Protein AF-A0AAD6I288-F1 (afdb_monomer_lite)

Foldseek 3Di:
DPFDADPVRDGDADPVNVVVVLVVLCVVQPPPDDPPDDRLVSVQVVQCVVCVCVLVVLVVVLVVVLVVVLVVLVVVLVVPPVDPVVSVVVNVVVVVVSVVVSVVVVVVSVVVVVVSNDRDDDPPPVVVVVVVVVVVVVVVVVVVVVVVVCCVPPVVVPDDDPPPDDPDDDDPDPVVVVVPPPD

Secondary structure (DSSP, 8-state):
----B-TT--B---HHHHHHHHHHHHHHHTTSS-TTS--HHHHHHHHHHHHTTHHHHHHHHHHHHHHHHHHHHHHHHHHH---HHHHHHHHHHHHHHHHHHHHHHHHHHHHHHHHHTSPP----HHHHHHHHHHHHHHHHHHHHHHHHHHHHHTSTT-------S--------THHHHTTS--

Organism: Penicillium canescens (NCBI:txid5083)

Radius of gyration: 28.36 Å; chains: 1; bounding box: 54×40×88 Å

pLDDT: mean 77.94, std 18.73, range [35.03, 97.69]

Sequence (183 aa):
MELSLNKEGQILLSKEGMAAWVKEVYHRTQGRELPGNYNHALLAELFHSQSMRWGKIAREHVDAVAKLVSTFLEAALNFVIKDIKVRRNVQNCVEKSVQGNFKRAINELNVLLEDEARQPITYNHYYTDNIQKARNDQSNHQIQDSMHSAIRNDWNGKFHLPSHGPTSPDLKPVWTQIHRSMT

Structure (mmCIF, N/CA/C/O backbone):
data_AF-A0AAD6I288-F1
#
_entry.id   AF-A0AAD6I288-F1
#
loop_
_atom_site.group_PDB
_atom_site.id
_atom_site.type_symbol
_atom_site.label_atom_id
_atom_site.label_alt_id
_atom_site.label_comp_id
_atom_site.label_asym_id
_atom_site.label_entity_id
_atom_site.label_seq_id
_atom_site.pdbx_PDB_ins_code
_atom_site.Cartn_x
_atom_site.Cartn_y
_atom_site.Cartn_z
_atom_site.occupancy
_atom_site.B_iso_or_equiv
_atom_site.auth_seq_id
_atom_site.auth_comp_id
_atom_site.auth_asym_id
_atom_site.auth_atom_id
_atom_site.pdbx_PDB_model_num
ATOM 1 N N . MET A 1 1 ? -0.941 13.230 -21.241 1.00 49.50 1 MET A N 1
ATOM 2 C CA . MET A 1 1 ? -1.553 11.900 -21.056 1.00 49.50 1 MET A CA 1
ATOM 3 C C . MET A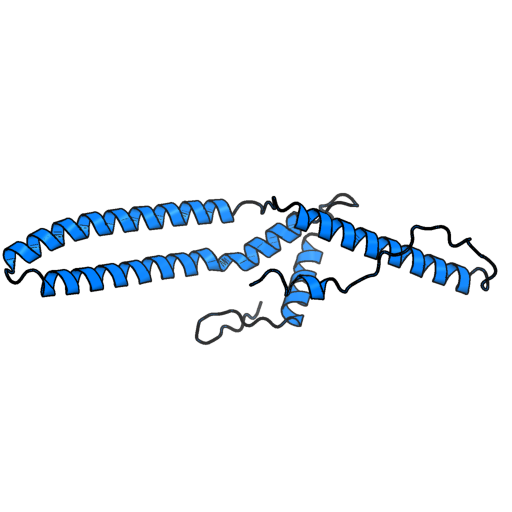 1 1 ? -3.032 12.140 -20.813 1.00 49.50 1 MET A C 1
ATOM 5 O O . MET A 1 1 ? -3.370 12.621 -19.740 1.00 49.50 1 MET A O 1
ATOM 9 N N . GLU A 1 2 ? -3.897 11.926 -21.804 1.00 38.84 2 GLU A N 1
ATOM 10 C CA . GLU A 1 2 ? -5.342 11.901 -21.544 1.00 38.84 2 GLU A CA 1
ATOM 11 C C . GLU A 1 2 ? -5.673 10.535 -20.947 1.00 38.84 2 GLU A C 1
ATOM 13 O O . GLU A 1 2 ? -5.813 9.537 -21.647 1.00 38.84 2 GLU A O 1
ATOM 18 N N . LEU A 1 3 ? -5.672 10.472 -19.619 1.00 56.78 3 LEU A N 1
ATOM 19 C CA . LEU A 1 3 ? -6.074 9.287 -18.878 1.00 56.78 3 LEU A CA 1
ATOM 20 C C . LEU A 1 3 ? -7.597 9.283 -18.771 1.00 56.78 3 LEU A C 1
ATOM 22 O O . LEU A 1 3 ? -8.166 10.070 -18.015 1.00 56.78 3 LEU A O 1
ATOM 26 N N . SER A 1 4 ? -8.263 8.385 -19.494 1.00 55.88 4 SER A N 1
ATOM 27 C CA . SER A 1 4 ? -9.675 8.104 -19.245 1.00 55.88 4 SER A CA 1
ATOM 28 C C . SER A 1 4 ? -9.799 7.281 -17.962 1.00 55.88 4 SER A C 1
ATOM 30 O O . SER A 1 4 ? -9.384 6.118 -17.905 1.00 55.88 4 SER A O 1
ATOM 32 N N . LEU A 1 5 ? -10.346 7.903 -16.921 1.00 56.53 5 LEU A N 1
ATOM 33 C CA . LEU A 1 5 ? -10.687 7.242 -15.666 1.00 56.53 5 LEU A CA 1
ATOM 34 C C . LEU A 1 5 ? -12.053 6.564 -15.813 1.00 56.53 5 LEU A C 1
ATOM 36 O O . LEU A 1 5 ? -12.996 7.173 -16.320 1.00 56.53 5 LEU A O 1
ATOM 40 N N . ASN A 1 6 ? -12.182 5.317 -15.359 1.00 63.75 6 ASN A N 1
ATOM 41 C CA . ASN A 1 6 ? -13.504 4.709 -15.202 1.00 63.75 6 ASN A CA 1
ATOM 42 C C . ASN A 1 6 ? -14.218 5.263 -13.948 1.00 63.75 6 ASN A C 1
ATOM 44 O O . ASN A 1 6 ? -13.646 6.036 -13.176 1.00 63.75 6 ASN A O 1
ATOM 48 N N . LYS A 1 7 ? -15.475 4.857 -13.723 1.00 55.47 7 LYS A N 1
ATOM 49 C CA . LYS A 1 7 ? -16.281 5.297 -12.563 1.00 55.47 7 LYS A CA 1
ATOM 50 C C . LYS A 1 7 ? -15.653 4.951 -11.202 1.00 55.47 7 LYS A C 1
ATOM 52 O O . LYS A 1 7 ? -15.993 5.578 -10.208 1.00 55.47 7 LYS A O 1
ATOM 57 N N . GLU A 1 8 ? -14.728 3.996 -11.171 1.00 62.12 8 GLU A N 1
ATOM 58 C CA . GLU A 1 8 ? -13.982 3.554 -9.985 1.00 62.12 8 GLU A CA 1
ATOM 59 C C . GLU A 1 8 ? -12.586 4.200 -9.899 1.00 62.12 8 GLU A C 1
ATOM 61 O O . GLU A 1 8 ? -11.763 3.844 -9.058 1.00 62.12 8 GLU A O 1
ATOM 66 N N . GLY A 1 9 ? -12.286 5.151 -10.788 1.00 62.16 9 GLY A N 1
ATOM 67 C CA . GLY A 1 9 ? -10.996 5.822 -10.861 1.00 62.16 9 GLY A CA 1
ATOM 68 C C . GLY A 1 9 ? -9.866 4.947 -11.404 1.00 62.16 9 GLY A C 1
ATOM 69 O O . GLY A 1 9 ? -8.710 5.341 -11.301 1.00 62.16 9 GLY A O 1
ATOM 70 N N . GLN A 1 10 ? -10.116 3.772 -11.972 1.00 65.56 10 GLN A N 1
ATOM 71 C CA . GLN A 1 10 ? -9.079 2.951 -12.605 1.00 65.56 10 GLN A CA 1
ATOM 72 C C . GLN A 1 10 ? -8.678 3.556 -13.956 1.00 65.56 10 GLN A C 1
ATOM 74 O O . GLN A 1 10 ? -9.507 4.123 -14.672 1.00 65.56 10 GLN A O 1
ATOM 79 N N . ILE A 1 11 ? -7.392 3.447 -14.293 1.00 68.94 11 ILE A N 1
ATOM 80 C CA . ILE A 1 11 ? -6.885 3.858 -15.605 1.00 68.94 11 ILE A CA 1
ATOM 81 C C . ILE A 1 11 ? -7.240 2.760 -16.606 1.00 68.94 11 ILE A C 1
ATOM 83 O O . ILE A 1 11 ? -6.747 1.639 -16.496 1.00 68.94 11 ILE A O 1
ATOM 87 N N . LEU A 1 12 ? -8.078 3.093 -17.585 1.00 67.75 12 LEU A N 1
ATOM 88 C CA . LEU A 1 12 ? -8.289 2.251 -18.757 1.00 67.75 12 LEU A CA 1
ATOM 89 C C . LEU A 1 12 ? -7.201 2.586 -19.777 1.00 67.75 12 LEU A C 1
ATOM 91 O O . LEU A 1 12 ? -7.218 3.663 -20.368 1.00 67.75 12 LEU A O 1
ATOM 95 N N . LEU A 1 13 ? -6.246 1.675 -19.960 1.00 71.12 13 LEU A N 1
ATOM 96 C CA . LEU A 1 13 ? -5.190 1.811 -20.959 1.00 71.12 13 LEU A CA 1
ATOM 97 C C . LEU A 1 13 ? -5.242 0.617 -21.911 1.00 71.12 13 LEU A C 1
ATOM 99 O O . LEU A 1 13 ? -5.151 -0.531 -21.477 1.00 71.12 13 LEU A O 1
ATOM 103 N N . SER A 1 14 ? -5.397 0.883 -23.210 1.00 83.50 14 SER A N 1
ATOM 104 C CA . SER A 1 14 ? -5.279 -0.164 -24.224 1.00 83.50 14 SER A CA 1
ATOM 105 C C . SER A 1 14 ? -3.831 -0.639 -24.332 1.00 83.50 14 SER A C 1
ATOM 107 O O . SER A 1 14 ? -2.887 0.085 -23.994 1.00 83.50 14 SER A O 1
ATOM 109 N N . LYS A 1 15 ? -3.636 -1.857 -24.842 1.00 81.00 15 LYS A N 1
ATOM 110 C CA . LYS A 1 15 ? -2.298 -2.416 -25.071 1.00 81.00 15 LYS A CA 1
ATOM 111 C C . LYS A 1 15 ? -1.481 -1.526 -26.013 1.00 81.00 15 LYS A C 1
ATOM 113 O O . LYS A 1 15 ? -0.292 -1.313 -25.789 1.00 81.00 15 LYS A O 1
ATOM 118 N N . GLU A 1 16 ? -2.129 -0.969 -27.031 1.00 84.25 16 GLU A N 1
ATOM 119 C CA . GLU A 1 16 ? -1.533 -0.062 -28.011 1.00 84.25 16 GLU A CA 1
ATOM 120 C C . GLU A 1 16 ? -1.122 1.264 -27.359 1.00 84.25 16 GLU A C 1
ATOM 122 O O . GLU A 1 16 ? -0.010 1.741 -27.588 1.00 84.25 16 GLU A O 1
ATOM 127 N N . GLY A 1 17 ? -1.977 1.821 -26.494 1.00 82.31 17 GLY A N 1
ATOM 128 C CA . GLY A 1 17 ? -1.681 3.038 -25.736 1.00 82.31 17 GLY A CA 1
ATOM 129 C C . GLY A 1 17 ? -0.507 2.849 -24.776 1.00 82.31 17 GLY A C 1
ATOM 130 O O . GLY A 1 17 ? 0.379 3.700 -24.703 1.00 82.31 17 GLY A O 1
ATOM 131 N N . MET A 1 18 ? -0.445 1.698 -24.099 1.00 82.69 18 MET A N 1
ATOM 132 C CA . MET A 1 18 ? 0.685 1.347 -23.240 1.00 82.69 18 MET A CA 1
ATOM 133 C C . MET A 1 18 ? 1.981 1.198 -24.042 1.00 82.69 18 MET A C 1
ATOM 135 O O . MET A 1 18 ? 3.008 1.742 -23.646 1.00 82.69 18 MET A O 1
ATOM 139 N N . ALA A 1 19 ? 1.946 0.515 -25.188 1.00 84.94 19 ALA A N 1
ATOM 140 C CA . ALA A 1 19 ? 3.123 0.341 -26.037 1.00 84.94 19 ALA A CA 1
ATOM 141 C C . ALA A 1 19 ? 3.647 1.675 -26.597 1.00 84.94 19 ALA A C 1
ATOM 143 O O . ALA A 1 19 ? 4.860 1.885 -26.654 1.00 84.94 19 ALA A O 1
ATOM 144 N N . ALA A 1 20 ? 2.751 2.586 -26.988 1.00 86.62 20 ALA A N 1
ATOM 145 C CA . ALA A 1 20 ? 3.121 3.927 -27.433 1.00 86.62 20 ALA A CA 1
ATOM 146 C C . ALA A 1 20 ? 3.782 4.737 -26.306 1.00 86.62 20 ALA A C 1
ATOM 148 O O . ALA A 1 20 ? 4.820 5.359 -26.520 1.00 86.62 20 ALA A O 1
ATOM 149 N N . TRP A 1 21 ? 3.232 4.670 -25.091 1.00 85.19 21 TRP A N 1
ATOM 150 C CA . TRP A 1 21 ? 3.813 5.324 -23.921 1.00 85.19 21 TRP A CA 1
ATOM 151 C C . TRP A 1 21 ? 5.191 4.759 -23.551 1.00 85.19 21 TRP A C 1
ATOM 153 O O . TRP A 1 21 ? 6.128 5.528 -23.357 1.00 85.19 21 TRP A O 1
ATOM 163 N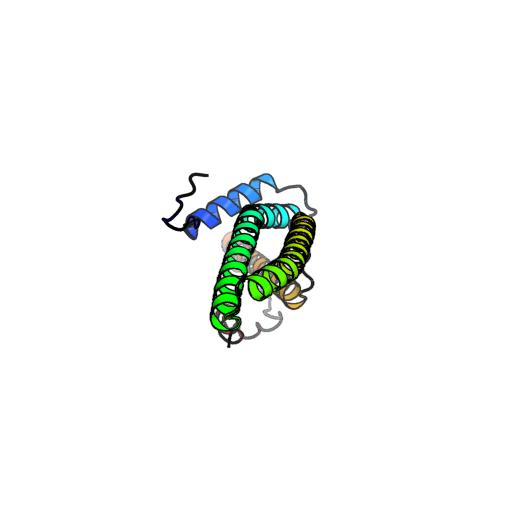 N . VAL A 1 22 ? 5.355 3.432 -23.534 1.00 86.44 22 VAL A N 1
ATOM 164 C CA . VAL A 1 22 ? 6.662 2.800 -23.281 1.00 86.44 22 VAL A CA 1
ATOM 165 C C . VAL A 1 22 ? 7.693 3.242 -24.318 1.00 86.44 22 VAL A C 1
ATOM 167 O O . VAL A 1 22 ? 8.832 3.522 -23.954 1.00 86.44 22 VAL A O 1
ATOM 170 N N . LYS A 1 23 ? 7.308 3.350 -25.598 1.00 85.88 23 LYS A N 1
ATOM 171 C CA . LYS A 1 23 ? 8.197 3.886 -26.639 1.00 85.88 23 LYS A CA 1
ATOM 172 C C . LYS A 1 23 ? 8.607 5.323 -26.337 1.00 85.88 23 LYS A C 1
ATOM 174 O O . LYS A 1 23 ? 9.788 5.621 -26.448 1.00 85.88 23 LYS A O 1
ATOM 179 N N . GLU A 1 24 ? 7.682 6.191 -25.947 1.00 85.88 24 GLU A N 1
ATOM 180 C CA . GLU A 1 24 ? 7.996 7.584 -25.610 1.00 85.88 24 GLU A CA 1
ATOM 181 C C . GLU A 1 24 ? 8.998 7.678 -24.450 1.00 85.88 24 GLU A C 1
ATOM 183 O O . GLU A 1 24 ? 10.010 8.367 -24.563 1.00 85.88 24 GLU A O 1
ATOM 188 N N . VAL A 1 25 ? 8.766 6.932 -23.364 1.00 84.38 25 VAL A N 1
ATOM 189 C CA . VAL A 1 25 ? 9.701 6.878 -22.227 1.00 84.38 25 VAL A CA 1
ATOM 190 C C . VAL A 1 25 ? 11.050 6.323 -22.675 1.00 84.38 25 VAL A C 1
ATOM 192 O O . VAL A 1 25 ? 12.083 6.913 -22.375 1.00 84.38 25 VAL A O 1
ATOM 195 N N . TYR A 1 26 ? 11.049 5.256 -23.481 1.00 83.25 26 TYR A N 1
ATOM 196 C CA . TYR A 1 26 ? 12.270 4.691 -24.041 1.00 83.25 26 TYR A CA 1
ATOM 197 C C . TYR A 1 26 ? 13.090 5.748 -24.771 1.00 83.25 26 TYR A C 1
ATOM 199 O O . TYR A 1 26 ? 14.257 5.880 -24.440 1.00 83.25 26 TYR A O 1
ATOM 207 N N . HIS A 1 27 ? 12.498 6.537 -25.679 1.00 83.12 27 HIS A N 1
ATOM 208 C CA . HIS A 1 27 ? 13.205 7.589 -26.430 1.00 83.12 27 HIS A CA 1
ATOM 209 C C . HIS A 1 27 ? 13.833 8.659 -25.524 1.00 83.12 27 HIS A C 1
ATOM 211 O O . HIS A 1 27 ? 14.903 9.172 -25.844 1.00 83.12 27 HIS A O 1
ATOM 217 N N . ARG A 1 28 ? 13.219 8.962 -24.375 1.00 81.00 28 ARG A N 1
ATOM 218 C CA . ARG A 1 28 ? 13.746 9.926 -23.393 1.00 81.00 28 ARG A CA 1
ATOM 219 C C . ARG A 1 28 ? 14.915 9.379 -22.579 1.00 81.00 28 ARG A C 1
ATOM 221 O O . ARG A 1 28 ? 15.775 10.152 -22.158 1.00 81.00 28 ARG A O 1
ATOM 228 N N . THR A 1 29 ? 14.949 8.068 -22.346 1.00 76.88 29 THR A N 1
ATOM 229 C CA . THR A 1 29 ? 15.966 7.417 -21.510 1.00 76.88 29 THR A CA 1
ATOM 230 C C . THR A 1 29 ? 17.113 6.787 -22.305 1.00 76.88 29 THR A C 1
ATOM 232 O O . THR A 1 29 ? 18.051 6.280 -21.682 1.00 76.88 29 THR A O 1
ATOM 235 N N . GLN A 1 30 ? 17.076 6.796 -23.647 1.00 72.38 30 GLN A N 1
ATOM 236 C CA . GLN A 1 30 ? 18.156 6.249 -24.490 1.00 72.38 30 GLN A CA 1
ATOM 237 C C . GLN A 1 30 ? 19.468 7.021 -24.295 1.00 72.38 30 GLN A C 1
ATOM 239 O O . GLN A 1 30 ? 19.479 8.209 -23.977 1.00 72.38 30 GLN A O 1
ATOM 244 N N . GLY A 1 31 ? 20.599 6.345 -24.514 1.00 67.69 31 GLY A N 1
ATOM 245 C CA . GLY A 1 31 ? 21.926 6.976 -24.530 1.00 67.69 31 GLY A CA 1
ATOM 246 C C . GLY A 1 31 ? 22.577 7.181 -23.159 1.00 67.69 31 GLY A C 1
ATOM 247 O O . GLY A 1 31 ? 23.712 7.641 -23.095 1.00 67.69 31 GLY A O 1
ATOM 248 N N . ARG A 1 32 ? 21.908 6.801 -22.063 1.00 63.38 32 ARG A N 1
ATOM 249 C CA . ARG A 1 32 ? 22.498 6.781 -20.707 1.00 63.38 32 ARG A CA 1
ATOM 250 C C . ARG A 1 32 ? 23.183 5.456 -20.355 1.00 63.38 32 ARG A C 1
ATOM 252 O O . ARG A 1 32 ? 23.643 5.281 -19.231 1.00 63.38 32 ARG A O 1
ATOM 259 N N . GLU A 1 33 ? 23.230 4.521 -21.295 1.00 65.06 33 GLU A N 1
ATOM 260 C CA . GLU A 1 33 ? 23.628 3.136 -21.065 1.00 65.06 33 GLU A CA 1
ATOM 261 C C . GLU A 1 33 ? 24.847 2.757 -21.892 1.00 65.06 33 GLU A C 1
ATOM 263 O O . GLU A 1 33 ? 24.989 3.175 -23.043 1.00 65.06 33 GLU A O 1
ATOM 268 N N . LEU A 1 34 ? 25.692 1.899 -21.323 1.00 60.09 34 LEU A N 1
ATOM 269 C CA . LEU A 1 34 ? 26.725 1.221 -22.091 1.00 60.09 34 LEU A CA 1
ATOM 270 C C . LEU A 1 34 ? 26.084 0.163 -23.008 1.00 60.09 34 LEU A C 1
ATOM 272 O O . LEU A 1 34 ? 25.147 -0.522 -22.578 1.00 60.09 34 LEU A O 1
ATOM 276 N N . PRO A 1 35 ? 26.598 -0.018 -24.239 1.00 57.09 35 PRO A N 1
ATOM 277 C CA . PRO A 1 35 ? 26.145 -1.076 -25.135 1.00 57.09 35 PRO A CA 1
ATOM 278 C C . PRO A 1 35 ? 26.166 -2.442 -24.435 1.00 57.09 35 PRO A C 1
ATOM 280 O O . PRO A 1 35 ? 27.193 -2.851 -23.898 1.00 57.09 35 PRO A O 1
ATOM 283 N N . GLY A 1 36 ? 25.030 -3.143 -24.436 1.00 56.81 36 GLY A N 1
ATOM 284 C CA . GLY A 1 36 ? 24.895 -4.482 -23.851 1.00 56.81 36 GLY A CA 1
ATOM 285 C C . GLY A 1 36 ? 24.316 -4.540 -22.432 1.00 56.81 36 GLY A C 1
ATOM 286 O O . GLY A 1 36 ? 24.007 -5.641 -21.978 1.00 56.81 36 GLY A O 1
ATOM 287 N N . ASN A 1 37 ? 24.107 -3.405 -21.750 1.00 61.62 37 ASN A N 1
ATOM 288 C CA . ASN A 1 37 ? 23.365 -3.376 -20.483 1.00 61.62 37 ASN A CA 1
ATOM 289 C C . ASN A 1 37 ? 21.877 -3.034 -20.698 1.00 61.62 37 ASN A C 1
ATOM 291 O O . ASN A 1 37 ? 21.491 -2.558 -21.762 1.00 61.62 37 ASN A O 1
ATOM 295 N N . TYR A 1 38 ? 21.026 -3.326 -19.710 1.00 66.81 38 TYR A N 1
ATOM 296 C CA . TYR A 1 38 ? 19.617 -2.928 -19.747 1.00 66.81 38 TYR A CA 1
ATOM 297 C C . TYR A 1 38 ? 19.393 -1.528 -19.178 1.00 66.81 38 TYR A C 1
ATOM 299 O O . TYR A 1 38 ? 20.105 -1.092 -18.270 1.00 66.81 38 TYR A O 1
ATOM 307 N N . ASN A 1 39 ? 18.330 -0.866 -19.646 1.00 72.81 39 ASN A N 1
ATOM 308 C CA . ASN A 1 39 ? 18.050 0.506 -19.247 1.00 72.81 39 ASN A CA 1
ATOM 309 C C . ASN A 1 39 ? 17.414 0.545 -17.864 1.00 72.81 39 ASN A C 1
ATOM 311 O O . ASN A 1 39 ? 16.191 0.525 -17.722 1.00 72.81 39 ASN A O 1
ATOM 315 N N . HIS A 1 40 ? 18.251 0.601 -16.832 1.00 76.75 40 HIS A N 1
ATOM 316 C CA . HIS A 1 40 ? 17.799 0.777 -15.454 1.00 76.75 40 HIS A CA 1
ATOM 317 C C . HIS A 1 40 ? 16.969 2.058 -15.288 1.00 76.75 40 HIS A C 1
ATOM 319 O O . HIS A 1 40 ? 15.995 2.051 -14.543 1.00 76.75 40 HIS A O 1
ATOM 325 N N . ALA A 1 41 ? 17.305 3.129 -16.020 1.00 79.19 41 ALA A N 1
ATOM 326 C CA . ALA A 1 41 ? 16.571 4.390 -15.960 1.00 79.19 41 ALA A CA 1
ATOM 327 C C . ALA A 1 41 ? 15.168 4.266 -16.577 1.00 79.19 41 ALA A C 1
ATOM 329 O O . ALA A 1 41 ? 14.206 4.730 -15.974 1.00 79.19 41 ALA A O 1
ATOM 330 N N . LEU A 1 42 ? 15.034 3.572 -17.713 1.00 83.25 42 LEU A N 1
ATOM 331 C CA . LEU A 1 42 ? 13.736 3.235 -18.310 1.00 83.25 42 LEU A CA 1
ATOM 332 C C . LEU A 1 42 ? 12.890 2.423 -17.337 1.00 83.25 42 LEU A C 1
ATOM 334 O O . LEU A 1 42 ? 11.725 2.737 -17.124 1.00 83.25 42 LEU A O 1
ATOM 338 N N . LEU A 1 43 ? 13.465 1.363 -16.761 1.00 82.19 43 LEU A N 1
ATOM 339 C CA . LEU A 1 43 ? 12.732 0.484 -15.857 1.00 82.19 43 LEU A CA 1
ATOM 340 C C . LEU A 1 43 ? 12.241 1.246 -14.624 1.00 82.19 43 LEU A C 1
ATOM 342 O O . LEU A 1 43 ? 11.083 1.096 -14.247 1.00 82.19 43 LEU A O 1
ATOM 346 N N . ALA A 1 44 ? 13.098 2.077 -14.031 1.00 84.62 44 ALA A N 1
ATOM 347 C CA . ALA A 1 44 ? 12.734 2.910 -12.895 1.00 84.62 44 ALA A CA 1
ATOM 348 C C . ALA A 1 44 ? 11.641 3.924 -13.256 1.00 84.62 44 ALA A C 1
ATOM 350 O O . ALA A 1 44 ? 10.654 4.036 -12.535 1.00 84.62 44 ALA A O 1
ATOM 351 N N . GLU A 1 45 ? 11.761 4.620 -14.389 1.00 85.06 45 GLU A N 1
ATOM 352 C CA . GLU A 1 45 ? 10.762 5.602 -14.824 1.00 85.06 45 GLU A CA 1
ATOM 353 C C . GLU A 1 45 ? 9.401 4.947 -15.104 1.00 85.06 45 GLU A C 1
ATOM 355 O O . GLU A 1 45 ? 8.365 5.441 -14.652 1.00 85.06 45 GLU A O 1
ATOM 360 N N . LEU A 1 46 ? 9.395 3.793 -15.778 1.00 87.69 46 LEU A N 1
ATOM 361 C CA . LEU A 1 46 ? 8.174 3.022 -16.013 1.00 87.69 46 LEU A CA 1
ATOM 362 C C . LEU A 1 46 ? 7.554 2.533 -14.701 1.00 87.69 46 LEU A C 1
ATOM 364 O O . LEU A 1 46 ? 6.339 2.642 -14.537 1.00 87.69 46 LEU A O 1
ATOM 368 N N . PHE A 1 47 ? 8.369 2.007 -13.783 1.00 87.44 47 PHE A N 1
ATOM 369 C CA . PHE A 1 47 ? 7.906 1.517 -12.488 1.00 87.44 47 PHE A CA 1
ATOM 370 C C . PHE A 1 47 ? 7.255 2.641 -11.683 1.00 87.44 47 PHE A C 1
ATOM 372 O O . PHE A 1 47 ? 6.068 2.542 -11.383 1.00 87.44 47 PHE A O 1
ATOM 379 N N . HIS A 1 48 ? 7.973 3.743 -11.449 1.00 89.12 48 HIS A N 1
ATOM 380 C CA . HIS A 1 48 ? 7.467 4.879 -10.677 1.00 89.12 48 HIS A CA 1
ATOM 381 C C . HIS A 1 48 ? 6.225 5.514 -11.306 1.00 89.12 48 HIS A C 1
ATOM 383 O O . HIS A 1 48 ? 5.298 5.921 -10.606 1.00 89.12 48 HIS A O 1
ATOM 389 N N . SER A 1 49 ? 6.154 5.577 -12.640 1.00 86.56 49 SER A N 1
ATOM 390 C CA . SER A 1 49 ? 4.959 6.088 -13.312 1.00 86.56 49 SER A CA 1
ATOM 391 C C . SER A 1 49 ? 3.744 5.181 -13.117 1.00 86.56 49 SER A C 1
ATOM 393 O O . SER A 1 49 ? 2.620 5.681 -13.096 1.00 86.56 49 SER A O 1
ATOM 395 N N . GLN A 1 50 ? 3.929 3.865 -13.009 1.00 85.62 50 GLN A N 1
ATOM 396 C CA . GLN A 1 50 ? 2.824 2.935 -12.771 1.00 85.62 50 GLN A CA 1
ATOM 397 C C . GLN A 1 50 ? 2.430 2.877 -11.293 1.00 85.62 50 GLN A C 1
ATOM 399 O O . GLN A 1 50 ? 1.241 2.798 -10.972 1.00 85.62 50 GLN A O 1
ATOM 404 N N . SER A 1 51 ? 3.403 2.956 -10.390 1.00 90.00 51 SER A N 1
ATOM 405 C CA . SER A 1 51 ? 3.197 2.896 -8.944 1.00 90.00 51 SER A CA 1
ATOM 406 C C . SER A 1 51 ? 2.771 4.230 -8.326 1.00 90.00 51 SER A C 1
ATOM 408 O O . SER A 1 51 ? 2.282 4.233 -7.199 1.00 90.00 51 SER A O 1
ATOM 410 N N . MET A 1 52 ? 2.826 5.351 -9.062 1.00 88.56 52 MET A N 1
ATOM 411 C CA . MET A 1 52 ? 2.503 6.702 -8.561 1.00 88.56 52 MET A CA 1
ATOM 412 C C . MET A 1 52 ? 1.167 6.812 -7.802 1.00 88.56 52 MET A C 1
ATOM 414 O O . MET A 1 52 ? 0.961 7.712 -6.990 1.00 88.56 52 MET A O 1
ATOM 418 N N . ARG A 1 53 ? 0.215 5.917 -8.090 1.00 89.69 53 ARG A N 1
ATOM 419 C CA . ARG A 1 53 ? -1.117 5.898 -7.475 1.00 89.69 53 ARG A CA 1
ATOM 420 C C . ARG A 1 53 ? -1.221 5.017 -6.234 1.00 89.69 53 ARG A C 1
ATOM 422 O O . ARG A 1 53 ? -2.197 5.158 -5.495 1.00 89.69 53 ARG A O 1
ATOM 429 N N . TRP A 1 54 ? -0.263 4.124 -6.002 1.00 93.19 54 TRP A N 1
ATOM 430 C CA . TRP A 1 54 ? -0.294 3.165 -4.899 1.00 93.19 54 TRP A CA 1
ATOM 431 C C . TRP A 1 54 ? -0.375 3.863 -3.547 1.00 93.19 54 TRP A C 1
ATOM 433 O O . TRP A 1 54 ? -1.181 3.456 -2.718 1.00 93.19 54 TRP A O 1
ATOM 443 N N . GLY A 1 55 ? 0.342 4.976 -3.359 1.00 93.56 55 GLY A N 1
ATOM 444 C CA . GLY A 1 55 ? 0.265 5.755 -2.121 1.00 93.56 55 GLY A CA 1
ATOM 445 C C . GLY A 1 55 ? -1.143 6.243 -1.790 1.00 93.56 55 GLY A C 1
ATOM 446 O O . GLY A 1 55 ? -1.588 6.117 -0.650 1.00 93.56 55 GLY A O 1
ATOM 447 N N . LYS A 1 56 ? -1.885 6.742 -2.785 1.00 93.19 56 LYS A N 1
ATOM 448 C CA . LYS A 1 56 ? -3.276 7.168 -2.588 1.00 93.19 56 LYS A CA 1
ATOM 449 C C . LYS A 1 56 ? -4.179 5.975 -2.261 1.00 93.19 56 LYS A C 1
ATOM 451 O O . LYS A 1 56 ? -4.895 6.022 -1.267 1.00 93.19 56 LYS A O 1
ATOM 456 N N . ILE A 1 57 ? -4.097 4.909 -3.058 1.00 93.88 57 ILE A N 1
ATOM 457 C CA . ILE A 1 57 ? -4.928 3.703 -2.899 1.00 93.88 57 ILE A CA 1
ATOM 458 C C . ILE A 1 57 ? -4.702 3.063 -1.524 1.00 93.88 57 ILE A C 1
ATOM 460 O O . ILE A 1 57 ? -5.655 2.714 -0.832 1.00 93.88 57 ILE A O 1
ATOM 464 N N . ALA A 1 58 ? -3.444 2.936 -1.103 1.00 95.75 58 ALA A N 1
ATOM 465 C CA . ALA A 1 58 ? -3.096 2.321 0.169 1.00 95.75 58 ALA A CA 1
ATOM 466 C C . ALA A 1 58 ? -3.582 3.155 1.363 1.00 95.75 58 ALA A C 1
ATOM 468 O O . ALA A 1 58 ? -4.121 2.593 2.314 1.00 95.75 58 ALA A O 1
ATOM 469 N N . ARG A 1 59 ? -3.465 4.490 1.307 1.00 95.44 59 ARG A N 1
ATOM 470 C CA . ARG A 1 59 ? -4.005 5.380 2.353 1.00 95.44 59 ARG A CA 1
ATOM 471 C C . ARG A 1 59 ? -5.524 5.276 2.454 1.00 95.44 59 ARG A C 1
ATOM 473 O O . ARG A 1 59 ? -6.043 5.074 3.546 1.00 95.44 59 ARG A O 1
ATOM 480 N N . GLU A 1 60 ? -6.221 5.331 1.318 1.00 95.75 60 GLU A N 1
ATOM 481 C CA . GLU A 1 60 ? -7.679 5.159 1.263 1.00 95.75 60 GLU A CA 1
ATOM 482 C C . GLU A 1 60 ? -8.111 3.800 1.833 1.00 95.75 60 GLU A C 1
ATOM 484 O O . GLU A 1 60 ? -9.110 3.712 2.547 1.00 95.75 60 GLU A O 1
ATOM 489 N N . HIS A 1 61 ? -7.334 2.746 1.572 1.00 96.06 61 HIS A N 1
ATOM 490 C CA . HIS A 1 61 ? -7.582 1.424 2.130 1.00 96.06 61 HIS A CA 1
ATOM 491 C C . HIS A 1 61 ? -7.389 1.381 3.653 1.00 96.06 61 HIS A C 1
ATOM 493 O O . HIS A 1 61 ? -8.258 0.864 4.357 1.00 96.06 61 HIS A O 1
ATOM 499 N N . VAL A 1 62 ? -6.298 1.951 4.180 1.00 96.00 62 VAL A N 1
ATOM 500 C CA . VAL A 1 62 ? -6.060 2.034 5.633 1.00 96.00 62 VAL A CA 1
ATOM 501 C C . VAL A 1 62 ? -7.196 2.791 6.323 1.00 96.00 62 VAL A C 1
ATOM 503 O O . VAL A 1 62 ? -7.714 2.317 7.335 1.00 96.00 62 VAL A O 1
ATOM 506 N N . ASP A 1 63 ? -7.653 3.903 5.747 1.00 95.25 63 ASP A N 1
ATOM 507 C CA . ASP A 1 63 ? -8.785 4.672 6.272 1.00 95.25 63 ASP A CA 1
ATOM 508 C C . ASP A 1 63 ? -10.098 3.876 6.241 1.00 95.25 63 ASP A C 1
ATOM 510 O O . ASP A 1 63 ? -10.900 3.947 7.177 1.00 95.25 63 ASP A O 1
ATOM 514 N N . ALA A 1 64 ? -10.340 3.107 5.175 1.00 96.69 64 ALA A N 1
ATOM 515 C CA . ALA A 1 64 ? -11.525 2.262 5.055 1.00 96.69 64 ALA A CA 1
ATOM 516 C C . ALA A 1 64 ? -11.539 1.151 6.116 1.00 96.69 64 ALA A C 1
ATOM 518 O O . ALA A 1 64 ? -12.550 0.955 6.797 1.00 96.69 64 ALA A O 1
ATOM 519 N N . VAL A 1 65 ? -10.407 0.470 6.308 1.00 96.75 65 VAL A N 1
ATOM 520 C CA . VAL A 1 65 ? -10.236 -0.545 7.357 1.00 96.75 65 VAL A CA 1
ATOM 521 C C . VAL A 1 65 ? -10.395 0.084 8.739 1.00 96.75 65 VAL A C 1
ATOM 523 O O . VAL A 1 65 ? -11.060 -0.492 9.601 1.00 96.75 65 VAL A O 1
ATOM 526 N N . ALA A 1 66 ? -9.856 1.289 8.944 1.00 94.62 66 ALA A N 1
ATOM 527 C CA . ALA A 1 66 ? -9.967 1.977 10.219 1.00 94.62 66 ALA A CA 1
ATOM 528 C C . ALA A 1 66 ? -11.417 2.288 10.599 1.00 94.62 66 ALA A C 1
ATOM 530 O O . ALA A 1 66 ? -11.841 2.023 11.726 1.00 94.62 66 ALA A O 1
ATOM 531 N N . LYS A 1 67 ? -12.204 2.777 9.635 1.00 95.25 67 LYS A N 1
ATOM 532 C CA . LYS A 1 67 ? -13.646 2.993 9.808 1.00 95.25 67 LYS A CA 1
ATOM 533 C C . LYS A 1 67 ? -14.372 1.688 10.126 1.00 95.25 67 LYS A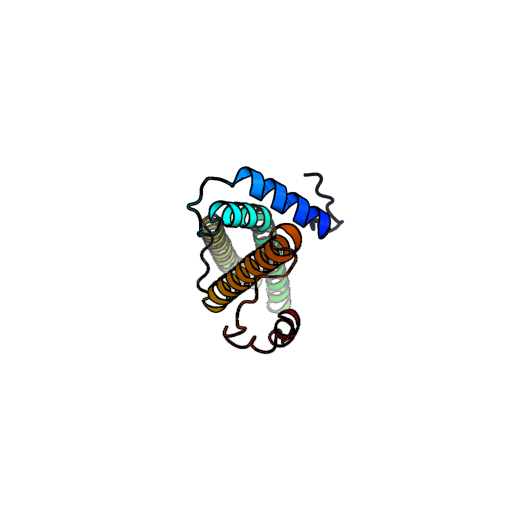 C 1
ATOM 535 O O . LYS A 1 67 ? -15.144 1.647 11.079 1.00 95.25 67 LYS A O 1
ATOM 540 N N . LEU A 1 68 ? -14.087 0.622 9.376 1.00 97.38 68 LEU A N 1
ATOM 541 C CA . LEU A 1 68 ? -14.731 -0.681 9.552 1.00 97.38 68 LEU A CA 1
ATOM 542 C C . LEU A 1 68 ? -14.492 -1.259 10.951 1.00 97.38 68 LEU A C 1
ATOM 544 O O . LEU A 1 68 ? -15.436 -1.701 11.605 1.00 97.38 68 LEU A O 1
ATOM 548 N N . VAL A 1 69 ? -13.249 -1.217 11.434 1.00 96.50 69 VAL A N 1
ATOM 549 C CA . VAL A 1 69 ? -12.887 -1.696 12.775 1.00 96.50 69 VAL A CA 1
ATOM 550 C C . VAL A 1 69 ? -13.576 -0.868 13.862 1.00 96.50 69 VAL A C 1
ATOM 552 O O . VAL A 1 69 ? -14.113 -1.445 14.806 1.00 96.50 69 VAL A O 1
ATOM 555 N N . SER A 1 70 ? -13.616 0.460 13.724 1.00 93.50 70 SER A N 1
ATOM 556 C CA . SER A 1 70 ? -14.309 1.332 14.682 1.00 93.50 70 SER A CA 1
ATOM 557 C C . SER A 1 70 ? -15.809 1.032 14.751 1.00 93.50 70 SER A C 1
ATOM 559 O O . SER A 1 70 ? -16.343 0.850 15.845 1.00 93.50 70 SER A O 1
ATOM 561 N N . THR A 1 71 ? -16.481 0.890 13.602 1.00 95.38 71 THR A N 1
ATOM 562 C CA . THR A 1 71 ? -17.908 0.528 13.543 1.00 95.38 71 THR A CA 1
ATOM 563 C C . THR A 1 71 ? -18.172 -0.855 14.138 1.00 95.38 71 THR A C 1
ATOM 565 O O . THR A 1 71 ? -19.130 -1.038 14.890 1.00 95.38 71 THR A O 1
ATOM 568 N N . PHE A 1 72 ? -17.313 -1.832 13.840 1.00 96.50 72 PHE A N 1
ATOM 569 C CA . PHE A 1 72 ? -17.419 -3.172 14.409 1.00 96.50 72 PHE A CA 1
ATOM 570 C C . PHE A 1 72 ? -17.303 -3.151 15.938 1.00 96.50 72 PHE A C 1
ATOM 572 O O . PHE A 1 72 ? -18.122 -3.757 16.627 1.00 96.50 72 PHE A O 1
ATOM 579 N N . LEU A 1 73 ? -16.313 -2.436 16.477 1.00 95.12 73 LEU A N 1
ATOM 580 C CA . LEU A 1 73 ? -16.093 -2.353 17.920 1.00 95.12 73 LEU A CA 1
ATOM 581 C C . LEU A 1 73 ? -17.242 -1.652 18.637 1.00 95.12 73 LEU A C 1
ATOM 583 O O . LEU A 1 73 ? -17.672 -2.118 19.691 1.00 95.12 73 LEU A O 1
ATOM 587 N N . GLU A 1 74 ? -17.777 -0.577 18.061 1.00 93.06 74 GLU A N 1
ATOM 588 C CA . GLU A 1 74 ? -18.958 0.094 18.596 1.00 93.06 74 GLU A CA 1
ATOM 589 C C . GLU A 1 74 ? -20.157 -0.866 18.668 1.00 93.06 74 GLU A C 1
ATOM 591 O O . GLU A 1 74 ? -20.785 -1.009 19.723 1.00 93.06 74 GLU A O 1
ATOM 596 N N . ALA A 1 75 ? -20.437 -1.592 17.581 1.00 95.56 75 ALA A N 1
ATOM 597 C CA . ALA A 1 75 ? -21.517 -2.574 17.535 1.00 95.56 75 ALA A CA 1
ATOM 598 C C . ALA A 1 75 ? -21.310 -3.717 18.547 1.00 95.56 75 ALA A C 1
ATOM 600 O O . ALA A 1 75 ? -22.239 -4.083 19.273 1.00 95.56 75 ALA A O 1
ATOM 601 N N . ALA A 1 76 ? -20.088 -4.245 18.649 1.00 96.06 76 ALA A N 1
ATOM 602 C CA . ALA A 1 76 ? -19.742 -5.318 19.577 1.00 96.06 76 ALA A CA 1
ATOM 603 C C . ALA A 1 76 ? -19.903 -4.886 21.044 1.00 96.06 76 ALA A C 1
ATOM 605 O O . ALA A 1 76 ? -20.519 -5.599 21.840 1.00 96.06 76 ALA A O 1
ATOM 606 N N . LEU A 1 77 ? -19.417 -3.696 21.410 1.00 95.00 77 LEU A N 1
ATOM 607 C CA . LEU A 1 77 ? -19.547 -3.163 22.769 1.00 95.00 77 LEU A CA 1
ATOM 608 C C . LEU A 1 77 ? -21.009 -2.883 23.137 1.00 95.00 77 LEU A C 1
ATOM 610 O O . LEU A 1 77 ? -21.426 -3.177 24.260 1.00 95.00 77 LEU A O 1
ATOM 614 N N . ASN A 1 78 ? -21.801 -2.374 22.187 1.00 94.25 78 ASN A N 1
ATOM 615 C CA . ASN A 1 78 ? -23.242 -2.175 22.352 1.00 94.25 78 ASN A CA 1
ATOM 616 C C . ASN A 1 78 ? -23.997 -3.496 22.563 1.00 94.25 78 ASN A C 1
ATOM 618 O O . ASN A 1 78 ? -24.952 -3.554 23.345 1.00 94.25 78 ASN A O 1
ATOM 622 N N . PHE A 1 79 ? -23.567 -4.564 21.889 1.00 95.06 79 PHE A N 1
ATOM 623 C CA . PHE A 1 79 ? -24.165 -5.886 22.024 1.00 95.06 79 PHE A CA 1
ATOM 624 C C . PHE A 1 79 ? -23.842 -6.527 23.382 1.00 95.06 79 PHE A C 1
ATOM 626 O O . PHE A 1 79 ? -24.767 -6.955 24.081 1.00 95.06 79 PHE A O 1
ATOM 633 N N . VAL A 1 80 ? -22.562 -6.542 23.770 1.00 96.25 80 VAL A N 1
ATOM 634 C CA . VAL A 1 80 ? -22.054 -7.278 24.941 1.00 96.25 80 VAL A CA 1
ATOM 635 C C . VAL A 1 80 ? -22.347 -6.568 26.266 1.00 96.25 80 VAL A C 1
ATOM 637 O O . VAL A 1 80 ? -22.782 -7.211 27.220 1.00 96.25 80 VAL A O 1
ATOM 640 N N . ILE A 1 81 ? -22.139 -5.250 26.360 1.00 94.69 81 ILE A N 1
ATOM 641 C CA . ILE A 1 81 ? -22.181 -4.531 27.644 1.00 94.69 81 ILE A CA 1
ATOM 642 C C . ILE A 1 81 ? -23.465 -3.712 27.742 1.00 94.69 81 ILE A C 1
ATOM 644 O O . ILE A 1 81 ? -23.572 -2.654 27.130 1.00 94.69 81 ILE A O 1
ATOM 648 N N . LYS A 1 82 ? -24.448 -4.140 28.541 1.00 93.75 82 LYS A N 1
ATOM 649 C CA . LYS A 1 82 ? -25.717 -3.397 28.695 1.00 93.75 82 LYS A CA 1
ATOM 650 C C . LYS A 1 82 ? -25.586 -2.132 29.550 1.00 93.75 82 LYS A C 1
ATOM 652 O O . LYS A 1 82 ? -26.248 -1.144 29.243 1.00 93.75 82 LYS A O 1
ATOM 657 N N . ASP A 1 83 ? -24.703 -2.133 30.551 1.00 96.12 83 ASP A N 1
ATOM 658 C CA . ASP A 1 83 ? -24.439 -0.959 31.390 1.00 96.12 83 ASP A CA 1
ATOM 659 C C . ASP A 1 83 ? -23.714 0.145 30.602 1.00 96.12 83 ASP A C 1
ATOM 661 O O . ASP A 1 83 ? -22.629 -0.056 30.054 1.00 96.12 83 ASP A O 1
ATOM 665 N N . ILE A 1 84 ? -24.315 1.334 30.566 1.00 93.31 84 ILE A N 1
ATOM 666 C CA . ILE A 1 84 ? -23.837 2.474 29.775 1.00 93.31 84 ILE A CA 1
ATOM 667 C C . ILE A 1 84 ? -22.515 3.035 30.321 1.00 93.31 84 ILE A C 1
ATOM 669 O O . ILE A 1 84 ? -21.640 3.415 29.539 1.00 93.31 84 ILE A O 1
ATOM 673 N N . LYS A 1 85 ? -22.343 3.096 31.648 1.00 94.12 85 LYS A N 1
ATOM 674 C CA . LYS A 1 85 ? -21.136 3.658 32.277 1.00 94.12 85 LYS A CA 1
ATOM 675 C C . LYS A 1 85 ? -19.942 2.735 32.054 1.00 94.12 85 LYS A C 1
ATOM 677 O O . LYS A 1 85 ? -18.874 3.203 31.659 1.00 94.12 85 LYS A O 1
ATOM 682 N N . VAL A 1 86 ? -20.137 1.430 32.246 1.00 94.62 86 VAL A N 1
ATOM 683 C CA . VAL A 1 86 ? -19.103 0.418 31.984 1.00 94.62 86 VAL A CA 1
ATOM 684 C C . VAL A 1 86 ? -18.736 0.412 30.503 1.00 94.62 86 VAL A C 1
ATOM 686 O O . VAL A 1 86 ? -17.553 0.481 30.175 1.00 94.62 86 VAL A O 1
ATOM 689 N N . ARG A 1 87 ? -19.730 0.422 29.602 1.00 95.75 87 ARG A N 1
ATOM 690 C CA . ARG A 1 87 ? -19.495 0.449 28.151 1.00 95.75 87 ARG A CA 1
ATOM 691 C C . ARG A 1 87 ? -18.653 1.648 27.737 1.00 95.75 87 ARG A C 1
ATOM 693 O O . ARG A 1 87 ? -17.675 1.467 27.022 1.00 95.75 87 ARG A O 1
ATOM 700 N N . ARG A 1 88 ? -18.981 2.849 28.224 1.00 93.19 88 ARG A N 1
ATOM 701 C CA . ARG A 1 88 ? -18.240 4.076 27.898 1.00 93.19 88 ARG A CA 1
ATOM 702 C C . ARG A 1 88 ? -16.782 4.010 28.353 1.00 93.19 88 ARG A C 1
ATOM 704 O O . ARG A 1 88 ? -15.889 4.405 27.611 1.00 93.19 88 ARG A O 1
ATOM 711 N N . ASN A 1 89 ? -16.533 3.488 29.553 1.00 94.25 89 ASN A N 1
ATOM 712 C CA . ASN A 1 89 ? -15.172 3.330 30.063 1.00 94.25 89 ASN A CA 1
ATOM 713 C C . ASN A 1 89 ? -14.365 2.333 29.222 1.00 94.25 89 ASN A C 1
ATOM 715 O O . ASN A 1 89 ? -13.227 2.623 28.859 1.00 94.25 89 ASN A O 1
ATOM 719 N N . VAL A 1 90 ? -14.962 1.191 28.866 1.00 94.25 90 VAL A N 1
ATOM 720 C CA . VAL A 1 90 ? -14.316 0.184 28.009 1.00 94.25 90 VAL A CA 1
ATOM 721 C C . VAL A 1 90 ? -14.071 0.735 26.604 1.00 94.25 90 VAL A C 1
ATOM 723 O O . VAL A 1 90 ? -12.964 0.593 26.089 1.00 94.25 90 VAL A O 1
ATOM 726 N N . GLN A 1 91 ? -15.054 1.417 26.014 1.00 94.50 91 GLN A N 1
ATOM 727 C CA . GLN A 1 91 ? -14.936 2.056 24.703 1.00 94.50 91 GLN A CA 1
ATOM 728 C C . GLN A 1 91 ? -13.754 3.028 24.665 1.00 94.50 91 GLN A C 1
ATOM 730 O O . GLN A 1 91 ? -12.898 2.892 23.799 1.00 94.50 91 GLN A O 1
ATOM 735 N N . ASN A 1 92 ? -13.628 3.914 25.658 1.00 92.94 92 ASN A N 1
ATOM 736 C CA . ASN A 1 92 ? -12.500 4.845 25.753 1.00 92.94 92 ASN A CA 1
ATOM 737 C C . ASN A 1 92 ? -11.136 4.132 25.828 1.00 92.94 92 ASN A C 1
ATOM 739 O O . ASN A 1 92 ? -10.145 4.624 25.288 1.00 92.94 92 ASN A O 1
ATOM 743 N N . CYS A 1 93 ? -11.051 2.994 26.523 1.00 93.25 93 CYS A N 1
ATOM 744 C CA . CYS A 1 93 ? -9.813 2.216 26.619 1.00 93.25 93 CYS A CA 1
ATOM 745 C C . CYS A 1 93 ? -9.461 1.535 25.290 1.00 93.25 93 CYS A C 1
ATOM 747 O O . CYS A 1 93 ? -8.313 1.594 24.849 1.00 93.25 93 CYS A O 1
ATOM 749 N N . VAL A 1 94 ? -10.449 0.914 24.644 1.00 93.81 94 VAL A N 1
ATOM 750 C CA . VAL A 1 94 ? -10.277 0.231 23.357 1.00 93.81 94 VAL A CA 1
ATOM 751 C C . VAL A 1 94 ? -9.923 1.233 22.261 1.00 93.81 94 VAL A C 1
ATOM 753 O O . VAL A 1 94 ? -8.980 1.005 21.507 1.00 93.81 94 VAL A O 1
ATOM 756 N N . GLU A 1 95 ? -10.613 2.370 22.209 1.00 92.81 95 GLU A N 1
ATOM 757 C CA . GLU A 1 95 ? -10.407 3.399 21.191 1.00 92.81 95 GLU A CA 1
ATOM 758 C C . GLU A 1 95 ? -8.981 3.964 21.228 1.00 92.81 95 GLU A C 1
ATOM 760 O O . GLU A 1 95 ? -8.352 4.108 20.182 1.00 92.81 95 GLU A O 1
ATOM 765 N N . LYS A 1 96 ? -8.400 4.160 22.421 1.00 93.19 96 LYS A N 1
ATOM 766 C CA . LYS A 1 96 ? -6.981 4.537 22.566 1.00 93.19 96 LYS A CA 1
ATOM 767 C C . LYS A 1 96 ? -6.033 3.507 21.948 1.00 93.19 96 LYS A C 1
ATOM 769 O O . LYS A 1 96 ? -5.084 3.878 21.258 1.00 93.19 96 LYS A O 1
ATOM 774 N N . SER A 1 97 ? -6.273 2.217 22.193 1.00 93.56 97 SER A N 1
ATOM 775 C CA . SER A 1 97 ? -5.449 1.136 21.634 1.00 93.56 97 SER A CA 1
ATOM 776 C C . SER A 1 97 ? -5.569 1.075 20.109 1.00 93.56 97 SER A C 1
ATOM 778 O O . SER A 1 97 ? -4.565 1.007 19.399 1.00 93.56 97 SER A O 1
ATOM 780 N N . VAL A 1 98 ? -6.795 1.184 19.604 1.00 93.94 98 VAL A N 1
ATOM 781 C CA . VAL A 1 98 ? -7.123 1.166 18.177 1.00 93.94 98 VAL A CA 1
ATOM 782 C C . VAL A 1 98 ? -6.492 2.351 17.443 1.00 93.94 98 VAL A C 1
ATOM 784 O O . VAL A 1 98 ? -5.812 2.150 16.438 1.00 93.94 98 VAL A O 1
ATOM 787 N N . GLN A 1 99 ? -6.609 3.567 17.982 1.00 94.12 99 GLN A N 1
ATOM 788 C CA . GLN A 1 99 ? -5.942 4.755 17.439 1.00 94.12 99 GLN A CA 1
ATOM 789 C C . GLN A 1 99 ? -4.414 4.594 17.416 1.00 94.12 99 GLN A C 1
ATOM 791 O O . GLN A 1 99 ? -3.765 4.963 16.435 1.00 94.12 99 GLN A O 1
ATOM 796 N N . GLY A 1 100 ? -3.832 3.994 18.460 1.00 96.12 100 GLY A N 1
ATOM 797 C CA . GLY A 1 100 ? -2.407 3.661 18.497 1.00 96.12 100 GLY A CA 1
ATOM 798 C C . GLY A 1 100 ? -1.993 2.702 17.377 1.00 96.12 100 GLY A C 1
ATOM 799 O O . GLY A 1 100 ? -0.983 2.928 16.708 1.00 96.12 100 GLY A O 1
ATOM 800 N N . ASN A 1 101 ? -2.795 1.668 17.120 1.00 95.56 101 ASN A N 1
ATOM 801 C CA . ASN A 1 101 ? -2.546 0.717 16.037 1.00 95.56 101 ASN A CA 1
ATOM 802 C C . ASN A 1 101 ? -2.687 1.359 14.652 1.00 95.56 101 ASN A C 1
ATOM 804 O O . ASN A 1 101 ? -1.832 1.129 13.799 1.00 95.56 101 ASN A O 1
ATOM 808 N N . PHE A 1 102 ? -3.686 2.220 14.430 1.00 95.00 102 PHE A N 1
ATOM 809 C CA . PHE A 1 102 ? -3.812 2.938 13.155 1.00 95.00 102 PHE A CA 1
ATOM 810 C C . PHE A 1 102 ? -2.659 3.896 12.905 1.00 95.00 102 PHE A C 1
ATOM 812 O O . PHE A 1 102 ? -2.139 3.949 11.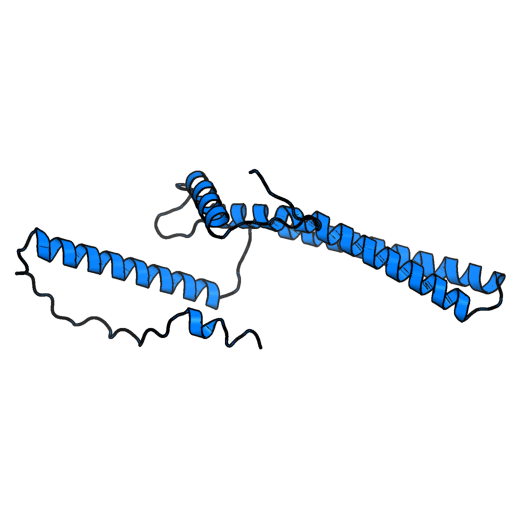793 1.00 95.00 102 PHE A O 1
ATOM 819 N N . LYS A 1 103 ? -2.188 4.594 13.942 1.00 96.56 103 LYS A N 1
ATOM 820 C CA . LYS A 1 103 ? -0.998 5.439 13.821 1.00 96.56 103 LYS A CA 1
ATOM 821 C C . LYS A 1 103 ? 0.226 4.627 13.391 1.00 96.56 103 LYS A C 1
ATOM 823 O O . LYS A 1 103 ? 0.982 5.078 12.536 1.00 96.56 103 LYS A O 1
ATOM 828 N N . ARG A 1 104 ? 0.407 3.424 13.947 1.00 97.31 104 ARG A N 1
ATOM 829 C CA . ARG A 1 104 ? 1.487 2.508 13.544 1.00 97.31 104 ARG A CA 1
ATOM 830 C C . ARG A 1 104 ? 1.324 2.027 12.104 1.00 97.31 104 ARG A C 1
ATOM 832 O O . ARG A 1 104 ? 2.305 2.028 11.376 1.00 97.31 104 ARG A O 1
ATOM 839 N N . ALA A 1 105 ? 0.108 1.676 11.688 1.00 96.69 105 ALA A N 1
ATOM 840 C CA . ALA A 1 105 ? -0.176 1.247 10.320 1.00 96.69 105 ALA A CA 1
ATOM 841 C C . ALA A 1 105 ? 0.111 2.353 9.290 1.00 96.69 105 ALA A C 1
ATOM 843 O O . ALA A 1 105 ? 0.732 2.091 8.266 1.00 96.69 105 ALA A O 1
ATOM 844 N N . ILE A 1 106 ? -0.275 3.600 9.581 1.00 96.50 106 ILE A N 1
ATOM 845 C CA . ILE A 1 106 ? 0.049 4.757 8.731 1.00 96.50 106 ILE A CA 1
ATOM 846 C C . ILE A 1 106 ? 1.562 4.991 8.679 1.00 96.50 106 ILE A C 1
ATOM 848 O O . ILE A 1 106 ? 2.098 5.293 7.616 1.00 96.50 106 ILE A O 1
ATOM 852 N N . ASN A 1 107 ? 2.256 4.856 9.812 1.00 97.44 107 ASN A N 1
ATOM 853 C CA . ASN A 1 107 ? 3.705 5.020 9.850 1.00 97.44 107 ASN A CA 1
ATOM 854 C C . ASN A 1 107 ? 4.415 3.964 8.995 1.00 97.44 107 ASN A C 1
ATOM 856 O O . ASN A 1 107 ? 5.259 4.317 8.181 1.00 97.44 107 ASN A O 1
ATOM 860 N N . GLU A 1 108 ? 4.028 2.697 9.137 1.00 97.69 108 GLU A N 1
ATOM 861 C CA . GLU A 1 108 ? 4.553 1.603 8.316 1.00 97.69 108 GLU A CA 1
ATOM 862 C C . GLU A 1 108 ? 4.261 1.824 6.830 1.00 97.69 108 GLU A C 1
ATOM 864 O O . GLU A 1 108 ? 5.140 1.666 5.990 1.00 97.69 108 GLU A O 1
ATOM 869 N N . LEU A 1 109 ? 3.048 2.275 6.493 1.00 96.88 109 LEU A N 1
ATOM 870 C CA . LEU A 1 109 ? 2.705 2.610 5.115 1.00 96.88 109 LEU A CA 1
ATOM 871 C C . LEU A 1 109 ? 3.627 3.696 4.546 1.00 96.88 109 LEU A C 1
ATOM 873 O O . LEU A 1 109 ? 4.033 3.604 3.393 1.00 96.88 109 LEU A O 1
ATOM 877 N N . ASN A 1 110 ? 3.976 4.717 5.329 1.00 95.94 110 ASN A N 1
ATOM 878 C CA . ASN A 1 110 ? 4.908 5.743 4.863 1.00 95.94 110 ASN A CA 1
ATOM 879 C C . ASN A 1 110 ? 6.308 5.169 4.612 1.00 95.94 110 ASN A C 1
ATOM 881 O O . ASN A 1 110 ? 6.897 5.503 3.590 1.00 95.94 110 ASN A O 1
ATOM 885 N N . VAL A 1 111 ? 6.794 4.262 5.466 1.00 96.94 111 VAL A N 1
ATOM 886 C CA . VAL A 1 111 ? 8.073 3.560 5.246 1.00 96.94 111 VAL A CA 1
ATOM 887 C C . VAL A 1 111 ? 8.040 2.767 3.936 1.00 96.94 111 VAL A C 1
ATOM 889 O O . VAL A 1 111 ? 8.949 2.887 3.120 1.00 96.94 111 VAL A O 1
ATOM 892 N N . LEU A 1 112 ? 6.959 2.025 3.677 1.00 95.56 112 LEU A N 1
ATOM 893 C CA . LEU A 1 112 ? 6.800 1.273 2.427 1.00 95.56 112 LEU A CA 1
ATOM 894 C C . LEU A 1 112 ? 6.779 2.181 1.189 1.00 95.56 112 LEU A C 1
ATOM 896 O O . LEU A 1 112 ? 7.318 1.811 0.149 1.00 95.56 112 LEU A O 1
ATOM 900 N N . LEU A 1 113 ? 6.169 3.365 1.288 1.00 93.75 113 LEU A N 1
ATOM 901 C CA . LEU A 1 113 ? 6.152 4.340 0.193 1.00 93.75 113 LEU A CA 1
ATOM 902 C C . LEU A 1 113 ? 7.522 4.992 -0.030 1.00 93.75 113 LEU A C 1
ATOM 904 O O . LEU A 1 113 ? 7.885 5.278 -1.167 1.00 93.75 113 LEU A O 1
ATOM 908 N N . GLU A 1 114 ? 8.297 5.207 1.031 1.00 93.31 114 GLU A N 1
ATOM 909 C CA . GLU A 1 114 ? 9.680 5.679 0.918 1.00 93.31 114 GLU A CA 1
ATOM 910 C C . GLU A 1 114 ? 10.595 4.635 0.270 1.00 93.31 114 GLU A C 1
ATOM 912 O O . GLU A 1 114 ? 11.469 4.993 -0.522 1.00 93.31 114 GLU A O 1
ATOM 917 N N . ASP A 1 115 ? 10.394 3.352 0.575 1.00 90.62 115 ASP A N 1
ATOM 918 C CA . ASP A 1 115 ? 11.128 2.258 -0.062 1.00 90.62 115 ASP A CA 1
ATOM 919 C C . ASP A 1 115 ? 10.728 2.082 -1.534 1.00 90.62 115 ASP A C 1
ATOM 921 O O . ASP A 1 115 ? 11.596 1.880 -2.383 1.00 90.62 115 ASP A O 1
ATOM 925 N N . GLU A 1 116 ? 9.442 2.223 -1.861 1.00 89.25 116 GLU A N 1
ATOM 926 C CA . GLU A 1 116 ? 8.936 2.172 -3.239 1.00 89.25 116 GLU A CA 1
ATOM 927 C C . GLU A 1 116 ? 9.501 3.295 -4.120 1.00 89.25 116 GLU A C 1
ATOM 929 O O . GLU A 1 116 ? 9.781 3.065 -5.294 1.00 89.25 116 GLU A O 1
ATOM 934 N N . ALA A 1 117 ? 9.751 4.479 -3.556 1.00 87.56 117 ALA A N 1
ATOM 935 C CA . ALA A 1 117 ? 10.350 5.604 -4.274 1.00 87.56 117 ALA A CA 1
ATOM 936 C C . ALA A 1 117 ? 11.824 5.378 -4.676 1.00 87.56 117 ALA A C 1
ATOM 938 O O . ALA A 1 117 ? 12.407 6.194 -5.397 1.00 87.56 117 ALA A O 1
ATOM 939 N N . ARG A 1 118 ? 12.458 4.295 -4.210 1.00 88.31 118 ARG A N 1
ATOM 940 C CA . ARG A 1 118 ? 13.836 3.933 -4.568 1.00 88.31 118 ARG A CA 1
ATOM 941 C C . ARG A 1 118 ? 13.889 3.167 -5.887 1.00 88.31 118 ARG A C 1
ATOM 943 O O . ARG A 1 118 ? 12.891 2.700 -6.418 1.00 88.31 118 ARG A O 1
ATOM 950 N N . GLN A 1 119 ? 15.099 3.008 -6.417 1.00 83.19 119 GLN A N 1
ATOM 951 C CA . GLN A 1 119 ? 15.312 2.272 -7.661 1.00 83.19 119 GLN A CA 1
ATOM 952 C C . GLN A 1 119 ? 14.844 0.810 -7.532 1.00 83.19 119 GLN A C 1
ATOM 954 O O . GLN A 1 119 ? 15.260 0.135 -6.587 1.00 83.19 119 GLN A O 1
ATOM 959 N N . PRO A 1 120 ? 14.044 0.292 -8.483 1.00 83.06 120 PRO A N 1
ATOM 960 C CA . PRO A 1 120 ? 13.597 -1.095 -8.454 1.00 83.06 120 PRO A CA 1
ATOM 961 C C . PRO A 1 120 ? 14.774 -2.071 -8.542 1.00 83.06 120 PRO A C 1
ATOM 963 O O . PRO A 1 120 ? 15.613 -1.974 -9.441 1.00 83.06 120 PRO A O 1
ATOM 966 N N . ILE A 1 121 ? 14.804 -3.054 -7.643 1.00 79.62 121 ILE A N 1
ATOM 967 C CA . ILE A 1 121 ? 15.780 -4.149 -7.647 1.00 79.62 121 ILE A CA 1
ATOM 968 C C . ILE A 1 121 ? 15.016 -5.462 -7.821 1.00 79.62 121 ILE A C 1
ATOM 970 O O . ILE A 1 121 ? 14.025 -5.705 -7.135 1.00 79.62 121 ILE A O 1
ATOM 974 N N . THR A 1 122 ? 15.474 -6.322 -8.732 1.00 75.19 122 THR A N 1
ATOM 975 C CA . THR A 1 122 ? 14.940 -7.681 -8.883 1.00 75.19 122 THR A CA 1
ATOM 976 C C . THR A 1 122 ? 15.962 -8.699 -8.399 1.00 75.19 122 THR A C 1
ATOM 978 O O . THR A 1 122 ? 17.083 -8.754 -8.897 1.00 75.19 122 THR A O 1
ATOM 981 N N . TYR A 1 123 ? 15.565 -9.517 -7.426 1.00 72.06 123 TYR A N 1
ATOM 982 C CA . TYR A 1 123 ? 16.352 -10.660 -6.944 1.00 72.06 123 TYR A CA 1
ATOM 983 C C . TYR A 1 123 ? 15.933 -11.978 -7.609 1.00 72.06 123 TYR A C 1
ATOM 985 O O . TYR A 1 123 ? 16.442 -13.049 -7.276 1.00 72.06 123 TYR A O 1
ATOM 993 N N . ASN A 1 124 ? 14.978 -11.926 -8.540 1.00 79.06 124 ASN A N 1
ATOM 994 C CA . ASN A 1 124 ? 14.487 -13.111 -9.218 1.00 79.06 124 ASN A CA 1
ATOM 995 C C . ASN A 1 124 ? 15.454 -13.516 -10.342 1.00 79.06 124 ASN A C 1
ATOM 997 O O . ASN A 1 124 ? 15.373 -12.997 -11.455 1.00 79.06 124 ASN A O 1
ATOM 1001 N N . HIS A 1 125 ? 16.337 -14.471 -10.047 1.00 75.06 125 HIS A N 1
ATOM 1002 C CA . HIS A 1 125 ? 17.305 -15.009 -11.006 1.00 75.06 125 HIS A CA 1
ATOM 1003 C C . HIS A 1 125 ? 16.634 -15.639 -12.239 1.00 75.06 125 HIS A C 1
ATOM 1005 O O . HIS A 1 125 ? 17.119 -15.467 -13.351 1.00 75.06 125 HIS A O 1
ATOM 1011 N N . TYR A 1 126 ? 15.453 -16.257 -12.094 1.00 77.56 126 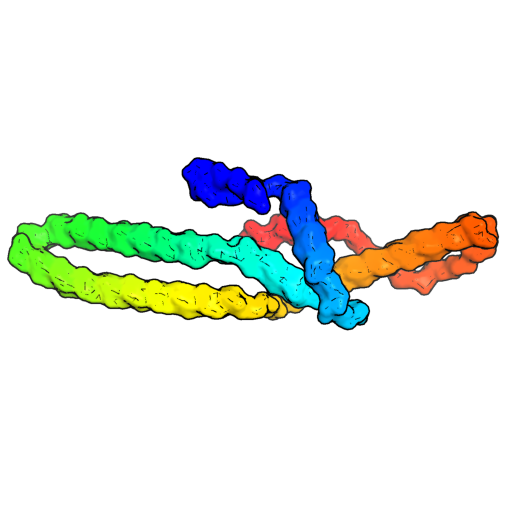TYR A N 1
ATOM 1012 C CA . TYR A 1 126 ? 14.700 -16.759 -13.251 1.00 77.56 126 TYR A CA 1
ATOM 1013 C C . TYR A 1 126 ? 14.276 -15.635 -14.196 1.00 77.56 126 TYR A C 1
ATOM 1015 O O . TYR A 1 126 ? 14.271 -15.817 -15.411 1.00 77.56 126 TYR A O 1
ATOM 1023 N N . TYR A 1 127 ? 13.910 -14.468 -13.663 1.00 74.38 127 TYR A N 1
ATOM 1024 C CA . TYR A 1 127 ? 13.562 -13.320 -14.496 1.00 74.38 127 TYR A CA 1
ATOM 1025 C C . TYR A 1 127 ? 14.782 -12.821 -15.273 1.00 74.38 127 TYR A C 1
ATOM 1027 O O . TYR A 1 127 ? 14.697 -12.631 -16.487 1.00 74.38 127 TYR A O 1
ATOM 1035 N N . THR A 1 128 ? 15.921 -12.648 -14.598 1.00 76.75 128 THR A N 1
ATOM 1036 C CA . THR A 1 128 ? 17.148 -12.175 -15.248 1.00 76.75 128 THR A CA 1
ATOM 1037 C C . THR A 1 128 ? 17.644 -13.162 -16.303 1.00 76.75 128 THR A C 1
ATOM 1039 O O . THR A 1 128 ? 17.959 -12.740 -17.416 1.00 76.75 128 THR A O 1
ATOM 1042 N N . ASP A 1 129 ? 17.614 -14.464 -16.010 1.00 79.38 129 ASP A N 1
ATOM 1043 C CA . ASP A 1 129 ? 18.056 -15.518 -16.928 1.00 79.38 129 ASP A CA 1
ATOM 1044 C C . ASP A 1 129 ? 17.156 -15.604 -18.164 1.00 79.38 129 ASP A C 1
ATOM 1046 O O . ASP A 1 129 ? 17.640 -15.668 -19.296 1.00 79.38 129 ASP A O 1
ATOM 1050 N N . ASN A 1 130 ? 15.835 -15.536 -17.970 1.00 83.50 130 ASN A N 1
ATOM 1051 C CA . ASN A 1 130 ? 14.876 -15.587 -19.070 1.00 83.50 130 ASN A CA 1
ATOM 1052 C C . ASN A 1 130 ? 14.985 -14.364 -19.988 1.00 83.50 130 ASN A C 1
ATOM 1054 O O . ASN A 1 130 ? 14.932 -14.514 -21.209 1.00 83.50 130 ASN A O 1
ATOM 1058 N N . ILE A 1 131 ? 15.163 -13.162 -19.427 1.00 79.94 131 ILE A N 1
ATOM 1059 C CA . ILE A 1 131 ? 15.356 -11.941 -20.221 1.00 79.94 131 ILE A CA 1
ATOM 1060 C C . ILE A 1 131 ? 16.662 -12.014 -21.013 1.00 79.94 131 ILE A C 1
ATOM 1062 O O . ILE A 1 131 ? 16.677 -11.674 -22.198 1.00 79.94 131 ILE A O 1
ATOM 1066 N N . GLN A 1 132 ? 17.745 -12.484 -20.391 1.00 79.56 132 GLN A N 1
ATOM 1067 C CA . GLN A 1 132 ? 19.032 -12.604 -21.068 1.00 79.56 132 GLN A CA 1
ATOM 1068 C C . GLN A 1 132 ? 18.981 -13.636 -22.198 1.00 79.56 132 GLN A C 1
ATOM 1070 O O . GLN A 1 132 ? 19.461 -13.370 -23.301 1.00 79.56 132 GLN A O 1
ATOM 1075 N N . LYS A 1 133 ? 18.324 -14.777 -21.962 1.00 84.50 133 LYS A N 1
ATOM 1076 C CA . LYS A 1 133 ? 18.096 -15.797 -22.986 1.00 84.50 133 LYS A CA 1
ATOM 1077 C C . LYS A 1 133 ? 17.277 -15.250 -24.157 1.00 84.50 133 LYS A C 1
ATOM 1079 O O . LYS A 1 133 ? 17.718 -15.354 -25.295 1.00 84.50 133 LYS A O 1
ATOM 1084 N N . ALA A 1 134 ? 16.148 -14.595 -23.883 1.00 84.25 134 ALA A N 1
ATOM 1085 C CA . ALA A 1 134 ? 15.289 -14.029 -24.924 1.00 84.25 134 ALA A CA 1
ATOM 1086 C C . ALA A 1 134 ? 16.024 -12.997 -25.801 1.00 84.25 134 ALA A C 1
ATOM 1088 O O . ALA A 1 134 ? 15.837 -12.967 -27.017 1.00 84.25 134 ALA A O 1
ATOM 1089 N N . ARG A 1 135 ? 16.894 -12.174 -25.202 1.00 80.44 135 ARG A N 1
ATOM 1090 C CA . ARG A 1 135 ? 17.736 -11.216 -25.936 1.00 80.44 135 ARG A CA 1
ATOM 1091 C C . ARG A 1 135 ? 18.772 -11.902 -26.816 1.00 80.44 135 ARG A C 1
ATOM 1093 O O . ARG A 1 135 ? 18.945 -11.498 -27.964 1.00 80.44 135 ARG A O 1
ATOM 1100 N N . ASN A 1 136 ? 19.443 -12.929 -26.298 1.00 84.44 136 ASN A N 1
ATOM 1101 C CA . ASN A 1 136 ? 20.409 -13.702 -27.077 1.00 84.44 136 ASN A CA 1
ATOM 1102 C C . ASN A 1 136 ? 19.735 -14.396 -28.262 1.00 84.44 136 ASN A C 1
ATOM 1104 O O . ASN A 1 136 ? 20.250 -14.326 -29.374 1.00 84.44 136 ASN A O 1
ATOM 1108 N N . ASP A 1 137 ? 18.565 -14.997 -28.046 1.00 87.25 137 ASP A N 1
ATOM 1109 C CA . ASP A 1 137 ? 17.792 -15.650 -29.103 1.00 87.25 137 ASP A CA 1
ATOM 1110 C C . ASP A 1 137 ? 17.395 -14.645 -30.198 1.00 87.25 137 ASP A C 1
ATOM 1112 O O . ASP A 1 137 ? 17.578 -14.916 -31.386 1.00 87.25 137 ASP A O 1
ATOM 1116 N N . GLN A 1 138 ? 16.940 -13.445 -29.816 1.00 83.62 138 GLN A N 1
ATOM 1117 C CA . GLN A 1 138 ? 16.612 -12.378 -30.766 1.00 83.62 138 GLN A CA 1
ATOM 1118 C C . GLN A 1 138 ? 17.841 -11.883 -31.543 1.00 83.62 138 GLN A C 1
ATOM 1120 O O . GLN A 1 138 ? 17.761 -11.700 -32.757 1.00 83.62 138 GLN A O 1
ATOM 1125 N N . SER A 1 139 ? 18.970 -11.669 -30.863 1.00 83.88 139 SER A N 1
ATOM 1126 C CA . SER A 1 139 ? 20.227 -11.249 -31.496 1.00 83.88 139 SER A CA 1
ATOM 1127 C C . SER A 1 139 ? 20.714 -12.292 -32.505 1.00 83.88 139 SER A C 1
ATOM 1129 O O . SER A 1 139 ? 21.007 -11.965 -33.654 1.00 83.88 139 SER A O 1
ATOM 1131 N N . ASN A 1 140 ? 20.701 -13.570 -32.117 1.00 85.81 140 ASN A N 1
ATOM 1132 C CA . ASN A 1 140 ? 21.069 -14.680 -32.992 1.00 85.81 140 ASN A CA 1
ATOM 1133 C C . ASN A 1 140 ? 20.167 -14.751 -34.229 1.00 85.81 140 ASN A C 1
ATOM 1135 O O . ASN A 1 140 ? 20.673 -14.924 -35.337 1.00 85.81 140 ASN A O 1
ATOM 1139 N N . HIS A 1 141 ? 18.856 -14.559 -34.060 1.00 86.56 141 HIS A N 1
ATOM 1140 C CA . HIS A 1 141 ? 17.916 -14.522 -35.178 1.00 86.56 141 HIS A CA 1
ATOM 1141 C C . HIS A 1 141 ? 18.209 -13.354 -36.132 1.00 86.56 141 HIS A C 1
ATOM 1143 O O . HIS A 1 141 ? 18.283 -13.553 -37.338 1.00 86.56 141 HIS A O 1
ATOM 1149 N N . GLN A 1 142 ? 18.468 -12.148 -35.613 1.00 86.19 142 GLN A N 1
ATOM 1150 C CA . GLN A 1 142 ? 18.815 -10.984 -36.443 1.00 86.19 142 GLN A CA 1
ATOM 1151 C C . GLN A 1 142 ? 20.128 -11.173 -37.213 1.00 86.19 142 GLN A C 1
ATOM 1153 O O . GLN A 1 142 ? 20.232 -10.758 -38.370 1.00 86.19 142 GLN A O 1
ATOM 1158 N N . ILE A 1 143 ? 21.127 -11.809 -36.593 1.00 87.06 143 ILE A N 1
ATOM 1159 C CA . ILE A 1 143 ? 22.387 -12.163 -37.255 1.00 87.06 143 ILE A CA 1
ATOM 1160 C C . ILE A 1 143 ? 22.120 -13.164 -38.384 1.00 87.06 143 ILE A C 1
ATOM 1162 O O . ILE A 1 143 ? 22.592 -12.955 -39.501 1.00 87.06 143 ILE A O 1
ATOM 1166 N N . GLN A 1 144 ? 21.336 -14.214 -38.123 1.00 86.62 144 GLN A N 1
ATOM 1167 C CA . GLN A 1 144 ? 20.960 -15.202 -39.139 1.00 86.62 144 GLN A CA 1
ATOM 1168 C C . GLN A 1 144 ? 20.186 -14.566 -40.299 1.00 86.62 144 GLN A C 1
ATOM 1170 O O . GLN A 1 144 ? 20.528 -14.808 -41.456 1.00 86.62 144 GLN A O 1
ATOM 1175 N N . ASP A 1 145 ? 19.208 -13.707 -40.014 1.00 86.25 145 ASP A N 1
ATOM 1176 C CA . ASP A 1 145 ? 18.421 -12.994 -41.025 1.00 86.25 145 ASP A CA 1
ATOM 1177 C C . ASP A 1 145 ? 19.302 -12.087 -41.893 1.00 86.25 145 ASP A C 1
ATOM 1179 O O . ASP A 1 145 ? 19.180 -12.069 -43.124 1.00 86.25 145 ASP A O 1
ATOM 1183 N N . SER A 1 146 ? 20.226 -11.357 -41.262 1.00 84.88 146 SER A N 1
ATOM 1184 C CA . SER A 1 146 ? 21.165 -10.466 -41.951 1.00 84.88 146 SER A CA 1
ATOM 1185 C C . SER A 1 146 ? 22.145 -11.257 -42.822 1.00 84.88 146 SER A C 1
ATOM 1187 O O . SER A 1 146 ? 22.384 -10.882 -43.969 1.00 84.88 146 SER A O 1
ATOM 1189 N N . MET A 1 147 ? 22.655 -12.393 -42.328 1.00 80.19 147 MET A N 1
ATOM 1190 C CA . MET A 1 147 ? 23.491 -13.311 -43.110 1.00 80.19 147 MET A CA 1
ATOM 1191 C C . MET A 1 147 ? 22.729 -13.887 -44.305 1.00 80.19 147 MET A C 1
ATOM 1193 O O . MET A 1 147 ? 23.225 -13.833 -45.428 1.00 80.19 147 MET A O 1
ATOM 1197 N N . HIS A 1 148 ? 21.514 -14.401 -44.098 1.00 79.81 148 HIS A N 1
ATOM 1198 C CA . HIS A 1 148 ? 20.680 -14.928 -45.180 1.00 79.81 148 HIS A CA 1
ATOM 1199 C C . HIS A 1 148 ? 20.370 -13.867 -46.239 1.00 79.81 148 HIS A C 1
ATOM 1201 O O . HIS A 1 148 ? 20.386 -14.170 -47.435 1.00 79.81 148 HIS A O 1
ATOM 1207 N N . SER A 1 149 ? 20.130 -12.626 -45.813 1.00 80.50 149 SER A N 1
ATOM 1208 C CA . SER A 1 149 ? 19.899 -11.493 -46.711 1.00 80.50 149 SER A CA 1
ATOM 1209 C C . SER A 1 149 ? 21.157 -11.132 -47.510 1.00 80.50 149 SER A C 1
ATOM 1211 O O . SER A 1 149 ? 21.072 -10.963 -48.725 1.00 80.50 149 SER A O 1
ATOM 1213 N N . ALA A 1 150 ? 22.333 -11.100 -46.876 1.00 77.81 150 ALA A N 1
ATOM 1214 C CA . ALA A 1 150 ? 23.607 -10.827 -47.546 1.00 77.81 150 ALA A CA 1
ATOM 1215 C C . ALA A 1 150 ? 24.005 -11.937 -48.538 1.00 77.81 150 ALA A C 1
ATOM 1217 O O . ALA A 1 150 ? 24.407 -11.656 -49.663 1.00 77.81 150 ALA A O 1
ATOM 1218 N N . ILE A 1 151 ? 23.833 -13.214 -48.180 1.00 72.44 151 ILE A N 1
ATOM 1219 C CA . ILE A 1 151 ? 24.118 -14.352 -49.076 1.00 72.44 151 ILE A CA 1
ATOM 1220 C C . ILE A 1 151 ? 23.221 -14.316 -50.321 1.00 72.44 151 ILE A C 1
ATOM 1222 O O . ILE A 1 151 ? 23.671 -14.633 -51.428 1.00 72.44 151 ILE A O 1
ATOM 1226 N N . ARG A 1 152 ? 21.951 -13.932 -50.146 1.00 69.38 152 ARG A N 1
ATOM 1227 C CA . ARG A 1 152 ? 20.982 -13.827 -51.240 1.00 69.38 152 ARG A CA 1
ATOM 1228 C C . ARG A 1 152 ? 21.296 -12.661 -52.176 1.00 69.38 152 ARG A C 1
ATOM 1230 O O . ARG A 1 152 ? 21.230 -12.852 -53.385 1.00 69.38 152 ARG A O 1
ATOM 1237 N N . ASN A 1 153 ? 21.631 -11.497 -51.623 1.00 71.31 153 ASN A N 1
ATOM 1238 C CA . ASN A 1 153 ? 21.760 -10.260 -52.392 1.00 71.31 153 ASN A CA 1
ATOM 1239 C C . ASN A 1 153 ? 23.174 -10.032 -52.959 1.00 71.31 153 ASN A C 1
ATOM 1241 O O . ASN A 1 153 ? 23.283 -9.585 -54.095 1.00 71.31 153 ASN A O 1
ATOM 1245 N N . ASP A 1 154 ? 24.238 -10.387 -52.227 1.00 62.41 154 ASP A N 1
ATOM 1246 C CA . ASP A 1 154 ? 25.627 -10.109 -52.643 1.00 62.41 154 ASP A CA 1
ATOM 1247 C C . ASP A 1 154 ? 26.321 -11.319 -53.284 1.00 62.41 154 ASP A C 1
ATOM 1249 O O . ASP A 1 154 ? 27.178 -11.168 -54.154 1.00 62.41 154 ASP A O 1
ATOM 1253 N N . TRP A 1 155 ? 25.953 -12.541 -52.883 1.00 60.28 155 TRP A N 1
ATOM 1254 C CA . TRP A 1 155 ? 26.662 -13.764 -53.293 1.00 60.28 155 TRP A CA 1
ATOM 1255 C C . TRP A 1 155 ? 25.846 -14.682 -54.206 1.00 60.28 155 TRP A C 1
ATOM 1257 O O . TRP A 1 155 ? 26.301 -15.785 -54.522 1.00 60.28 155 TRP A O 1
ATOM 1267 N N . ASN A 1 156 ? 24.650 -14.261 -54.637 1.00 61.34 156 ASN A N 1
ATOM 1268 C CA . ASN A 1 156 ? 23.747 -15.050 -55.486 1.00 61.34 156 ASN A CA 1
ATOM 1269 C C . ASN A 1 156 ? 23.518 -16.486 -54.951 1.00 61.34 156 ASN A C 1
ATOM 1271 O O . ASN A 1 156 ? 23.389 -17.438 -55.720 1.00 61.34 156 ASN A O 1
ATOM 1275 N N . GLY A 1 157 ? 23.535 -16.670 -53.624 1.00 60.38 157 GLY A N 1
ATOM 1276 C CA . GLY A 1 157 ? 23.368 -17.979 -52.982 1.00 60.38 157 GLY A CA 1
ATOM 1277 C C . GLY A 1 157 ? 24.582 -18.919 -53.039 1.00 60.38 157 GLY A C 1
ATOM 1278 O O . GLY A 1 157 ? 24.450 -20.090 -52.697 1.00 60.38 157 GLY A O 1
ATOM 1279 N N . LYS A 1 158 ? 25.770 -18.457 -53.456 1.00 55.44 158 LYS A N 1
ATOM 1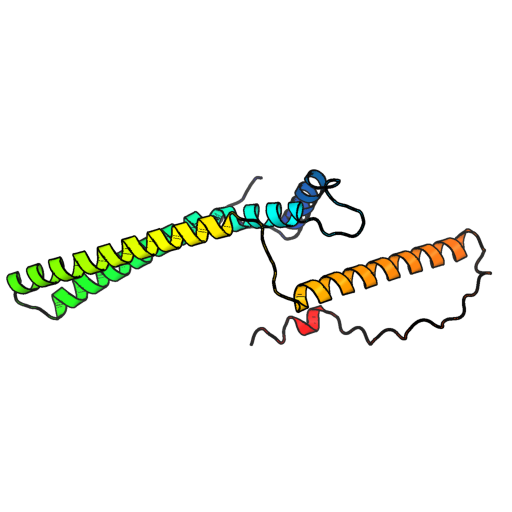280 C CA . LYS A 1 158 ? 26.959 -19.327 -53.593 1.00 55.44 158 LYS A CA 1
ATOM 1281 C C . LYS A 1 158 ? 27.667 -19.661 -52.277 1.00 55.44 158 LYS A C 1
ATOM 1283 O O . LYS A 1 158 ? 28.440 -20.617 -52.241 1.00 55.44 158 LYS A O 1
ATOM 1288 N N . PHE A 1 159 ? 27.420 -18.912 -51.205 1.00 53.22 159 PHE A N 1
ATOM 1289 C CA . PHE A 1 159 ? 28.076 -19.130 -49.916 1.00 53.22 159 PHE A CA 1
ATOM 1290 C C . PHE A 1 159 ? 27.302 -20.155 -49.068 1.00 53.22 159 PHE A C 1
ATOM 1292 O O . PHE A 1 159 ? 26.230 -19.853 -48.549 1.00 53.22 159 PHE A O 1
ATOM 1299 N N . HIS A 1 160 ? 27.844 -21.372 -48.944 1.00 54.81 160 HIS A N 1
ATOM 1300 C CA . HIS A 1 160 ? 27.289 -22.452 -48.122 1.00 54.81 160 HIS A CA 1
ATOM 1301 C C . HIS A 1 160 ? 28.099 -22.586 -46.826 1.00 54.81 160 HIS A C 1
ATOM 1303 O O . HIS A 1 160 ? 29.268 -22.968 -46.867 1.00 54.81 160 HIS A O 1
ATOM 1309 N N . LEU A 1 161 ? 27.485 -22.296 -45.676 1.00 52.94 161 LEU A N 1
ATOM 1310 C CA . LEU A 1 161 ? 28.059 -22.619 -44.366 1.00 52.94 161 LEU A CA 1
ATOM 1311 C C . LEU A 1 161 ? 27.582 -24.013 -43.918 1.00 52.94 161 LEU A C 1
ATOM 1313 O O . LEU A 1 161 ? 26.390 -24.303 -44.038 1.00 52.94 161 LEU A O 1
ATOM 1317 N N . PRO A 1 162 ? 28.460 -24.873 -43.373 1.00 42.16 162 PRO A N 1
ATOM 1318 C CA . PRO A 1 162 ? 28.045 -26.133 -42.763 1.00 42.16 162 PRO A CA 1
ATOM 1319 C C . PRO A 1 162 ? 27.151 -25.874 -41.544 1.00 42.16 162 PRO A C 1
ATOM 1321 O O . PRO A 1 162 ? 27.505 -25.077 -40.673 1.00 42.16 162 PRO A O 1
ATOM 1324 N N . SER A 1 163 ? 26.011 -26.564 -41.439 1.00 43.53 163 SER A N 1
ATOM 1325 C CA . SER A 1 163 ? 25.092 -26.428 -40.301 1.00 43.53 163 SER A CA 1
ATOM 1326 C C . SER A 1 163 ? 25.602 -27.193 -39.068 1.00 43.53 163 SER A C 1
ATOM 1328 O O . SER A 1 163 ? 25.046 -28.211 -38.658 1.00 43.53 163 SER A O 1
ATOM 1330 N N . HIS A 1 164 ? 26.687 -26.723 -38.464 1.00 45.88 164 HIS A N 1
ATOM 1331 C CA . HIS A 1 164 ? 27.171 -27.232 -37.180 1.00 45.88 164 HIS A CA 1
ATOM 1332 C C . HIS A 1 164 ? 27.121 -26.118 -36.131 1.00 45.88 164 HIS A C 1
ATOM 1334 O O . HIS A 1 164 ? 28.139 -25.610 -35.676 1.00 45.88 164 HIS A O 1
ATOM 1340 N N . GLY A 1 165 ? 25.896 -25.726 -35.774 1.00 38.09 165 GLY A N 1
ATOM 1341 C CA . GLY A 1 165 ? 25.567 -24.957 -34.571 1.00 38.09 165 GLY A CA 1
ATOM 1342 C C . GLY A 1 165 ? 24.614 -25.775 -33.690 1.00 38.09 165 GLY A C 1
ATOM 1343 O O . GLY A 1 165 ? 23.964 -26.686 -34.212 1.00 38.09 165 GLY A O 1
ATOM 1344 N N . PRO A 1 166 ? 24.552 -25.517 -32.370 1.00 37.28 166 PRO A N 1
ATOM 1345 C CA . PRO A 1 166 ? 23.849 -26.378 -31.427 1.00 37.28 166 PRO A CA 1
ATOM 1346 C C . PRO A 1 166 ? 22.380 -26.492 -31.830 1.00 37.28 166 PRO A C 1
ATOM 1348 O O . PRO A 1 166 ? 21.707 -25.492 -32.075 1.00 37.28 166 PRO A O 1
ATOM 1351 N N . THR A 1 167 ? 21.907 -27.731 -31.928 1.00 39.12 167 THR A N 1
ATOM 1352 C CA . THR A 1 167 ? 20.513 -28.079 -32.199 1.00 39.12 167 THR A CA 1
ATOM 1353 C C . THR A 1 167 ? 19.578 -27.226 -31.350 1.00 39.12 167 THR A C 1
ATOM 1355 O O . THR A 1 167 ? 19.682 -27.228 -30.122 1.00 39.12 167 THR A O 1
ATOM 1358 N N . SER A 1 168 ? 18.681 -26.504 -32.027 1.00 38.50 168 SER A N 1
ATOM 1359 C CA . SER A 1 168 ? 17.593 -25.741 -31.420 1.00 38.50 168 SER A CA 1
ATOM 1360 C C . SER A 1 168 ? 16.866 -26.632 -30.401 1.00 38.50 168 SER A C 1
ATOM 1362 O O . SER A 1 168 ? 16.355 -27.686 -30.792 1.00 38.50 168 SER A O 1
ATOM 1364 N N . PRO A 1 169 ? 16.850 -26.289 -29.099 1.00 40.38 169 PRO A N 1
ATOM 1365 C CA . PRO A 1 169 ? 16.023 -27.002 -28.149 1.00 40.38 169 PRO A CA 1
ATOM 1366 C C . PRO A 1 169 ? 14.579 -26.625 -28.456 1.00 40.38 169 PRO A C 1
ATOM 1368 O O . PRO A 1 169 ? 14.200 -25.469 -28.285 1.00 40.38 169 PRO A O 1
ATOM 1371 N N . ASP A 1 170 ? 13.836 -27.616 -28.942 1.00 40.41 170 ASP A N 1
ATOM 1372 C CA . ASP A 1 170 ? 12.383 -27.689 -29.090 1.00 40.41 170 ASP A CA 1
ATOM 1373 C C . ASP A 1 170 ? 11.649 -26.519 -28.398 1.00 40.41 170 ASP A C 1
ATOM 1375 O O . ASP A 1 170 ? 11.392 -26.522 -27.188 1.00 40.41 170 ASP A O 1
ATOM 1379 N N . LEU A 1 171 ? 11.397 -25.454 -29.169 1.00 38.62 171 LEU A N 1
ATOM 1380 C CA . LEU A 1 171 ? 10.775 -24.220 -28.699 1.00 38.62 171 LEU A CA 1
ATOM 1381 C C . LEU A 1 171 ? 9.295 -24.486 -28.418 1.00 38.62 171 LEU A C 1
ATOM 1383 O O . LEU A 1 171 ? 8.424 -24.208 -29.242 1.00 38.62 171 LEU A O 1
ATOM 1387 N N . LYS A 1 172 ? 8.980 -24.972 -27.215 1.00 35.03 172 LYS A N 1
ATOM 1388 C CA . LYS A 1 172 ? 7.635 -24.761 -26.676 1.00 35.03 172 LYS A CA 1
ATOM 1389 C C . LYS A 1 172 ? 7.444 -23.254 -26.489 1.00 35.03 172 LYS A C 1
ATOM 1391 O O . LYS A 1 172 ? 8.296 -22.620 -25.862 1.00 35.03 172 LYS A O 1
ATOM 1396 N N . PRO A 1 173 ? 6.360 -22.656 -27.014 1.00 42.09 173 PRO A N 1
ATOM 1397 C CA . PRO A 1 173 ? 6.141 -21.225 -26.882 1.00 42.09 173 PRO A CA 1
ATOM 1398 C C . PRO A 1 173 ? 6.153 -20.841 -25.399 1.00 42.09 173 PRO A C 1
ATOM 1400 O O . PRO A 1 173 ? 5.467 -21.460 -24.585 1.00 42.09 173 PRO A O 1
ATOM 1403 N N . VAL A 1 174 ? 6.932 -19.813 -25.052 1.00 41.91 174 VAL A N 1
ATOM 1404 C CA . VAL A 1 174 ? 7.114 -19.290 -23.680 1.00 41.91 174 VAL A CA 1
ATOM 1405 C C . VAL A 1 174 ? 5.768 -18.995 -22.990 1.00 41.91 174 VAL A C 1
ATOM 1407 O O . VAL A 1 174 ? 5.637 -19.133 -21.775 1.00 41.91 174 VAL A O 1
ATOM 1410 N N . TRP A 1 175 ? 4.719 -18.714 -23.768 1.00 37.88 175 TRP A N 1
ATOM 1411 C CA . TRP A 1 175 ? 3.344 -18.536 -23.290 1.00 37.88 175 TRP A CA 1
ATOM 1412 C C . TRP A 1 175 ? 2.745 -19.775 -22.602 1.00 37.88 175 TRP A C 1
ATOM 1414 O O . TRP A 1 175 ? 1.927 -19.635 -21.697 1.00 37.88 175 TRP A O 1
ATOM 1424 N N . THR A 1 176 ? 3.175 -20.988 -22.965 1.00 37.62 176 THR A N 1
ATOM 1425 C CA . THR A 1 176 ? 2.629 -22.242 -22.407 1.00 37.62 176 THR A CA 1
ATOM 1426 C C . THR A 1 176 ? 3.034 -22.477 -20.950 1.00 37.62 176 THR A C 1
ATOM 1428 O O . THR A 1 176 ? 2.379 -23.244 -20.247 1.00 37.62 176 THR A O 1
ATOM 1431 N N . GLN A 1 177 ? 4.101 -21.826 -20.479 1.00 41.88 177 GLN A N 1
ATOM 1432 C CA . GLN A 1 177 ? 4.646 -22.042 -19.135 1.00 41.88 177 GLN A CA 1
ATOM 1433 C C . GLN A 1 177 ? 4.104 -21.040 -18.107 1.00 41.88 177 GLN A C 1
ATOM 1435 O O . GLN A 1 177 ? 4.057 -21.351 -16.921 1.00 41.88 177 GLN A O 1
ATOM 1440 N N . ILE A 1 178 ? 3.598 -19.892 -18.569 1.00 46.03 178 ILE A N 1
ATOM 1441 C CA . ILE A 1 178 ? 2.992 -18.847 -17.728 1.00 46.03 178 ILE A CA 1
ATOM 1442 C C . ILE A 1 178 ? 1.639 -19.303 -17.144 1.00 46.03 178 ILE A C 1
ATOM 1444 O O . ILE A 1 178 ? 1.283 -18.911 -16.039 1.00 46.03 178 ILE A O 1
ATOM 1448 N N . HIS A 1 179 ? 0.906 -20.196 -17.821 1.00 39.09 179 HIS A N 1
ATOM 1449 C CA . HIS A 1 179 ? -0.398 -20.675 -17.338 1.00 39.09 179 HIS A CA 1
ATOM 1450 C C . HIS A 1 179 ? -0.341 -21.800 -16.295 1.00 39.09 179 HIS A C 1
ATOM 1452 O O . HIS A 1 179 ? -1.362 -22.090 -15.678 1.00 39.09 179 HIS A O 1
ATOM 1458 N N . ARG A 1 180 ? 0.814 -22.445 -16.081 1.00 37.84 180 ARG A N 1
ATOM 1459 C CA . ARG A 1 180 ? 0.919 -23.622 -15.197 1.00 37.84 180 ARG A CA 1
ATOM 1460 C C . ARG A 1 180 ? 1.454 -23.301 -13.791 1.00 37.84 180 ARG A C 1
ATOM 1462 O O . ARG A 1 180 ? 1.510 -24.198 -12.963 1.00 37.84 180 ARG A O 1
ATOM 1469 N N . SER A 1 181 ? 1.828 -22.049 -13.514 1.00 37.62 181 SER A N 1
ATOM 1470 C CA . SER A 1 181 ? 2.361 -21.607 -12.212 1.00 37.62 181 SER A CA 1
ATOM 1471 C C . SER A 1 181 ? 1.448 -20.625 -11.459 1.00 37.62 181 SER A C 1
ATOM 1473 O O . SER A 1 181 ? 1.915 -19.948 -10.547 1.00 37.62 181 SER A O 1
ATOM 1475 N N . MET A 1 182 ? 0.176 -20.500 -11.861 1.00 39.28 182 MET A N 1
ATOM 1476 C CA . MET A 1 182 ? -0.844 -19.657 -11.203 1.00 39.28 182 MET A CA 1
ATOM 1477 C C . MET A 1 182 ? -2.036 -20.456 -10.631 1.00 39.28 182 MET A C 1
ATOM 1479 O O . MET A 1 182 ? -3.093 -19.891 -10.362 1.00 39.28 182 MET A O 1
ATOM 1483 N N . THR A 1 183 ? -1.849 -21.754 -10.405 1.00 35.28 183 THR A N 1
ATOM 1484 C CA . THR A 1 183 ? -2.653 -22.599 -9.499 1.00 35.28 183 THR A CA 1
ATOM 1485 C C . THR A 1 183 ? -1.707 -23.238 -8.510 1.00 35.28 183 THR A C 1
ATOM 1487 O O . THR A 1 183 ? -2.035 -23.239 -7.308 1.00 35.28 183 THR A O 1
#